Protein AF-A0A3Q3Q314-F1 (afdb_monomer_lite)

InterPro domains:
  IPR001978 Troponin [PF00992] (107-234)
  IPR027707 Troponin T [PTHR11521] (33-285)
  IPR038077 Troponin domain superfamily [G3DSA:1.20.5.350] (196-286)
  IPR038077 Troponin domain superfamily [SSF90250] (202-285)

Structure (mmCIF, N/CA/C/O backbone):
data_AF-A0A3Q3Q314-F1
#
_entry.id   AF-A0A3Q3Q314-F1
#
loop_
_atom_site.group_PDB
_atom_site.id
_atom_site.type_symbol
_atom_site.label_atom_id
_atom_site.label_alt_id
_atom_site.label_comp_id
_atom_site.label_asym_id
_atom_site.label_entity_id
_atom_site.label_seq_id
_atom_site.pdbx_PDB_ins_code
_atom_site.Cartn_x
_atom_site.Cartn_y
_atom_site.Cartn_z
_atom_site.occupancy
_atom_site.B_iso_or_equiv
_atom_site.auth_seq_id
_atom_site.auth_comp_id
_atom_site.auth_asym_id
_atom_site.auth_atom_id
_atom_site.pdbx_PDB_model_num
ATOM 1 N N . MET A 1 1 ? 31.645 -52.558 25.369 1.00 41.53 1 MET A N 1
ATOM 2 C CA . MET A 1 1 ? 32.745 -53.255 24.674 1.00 41.53 1 MET A CA 1
ATOM 3 C C . MET A 1 1 ? 32.663 -52.903 23.208 1.00 41.53 1 MET A C 1
ATOM 5 O O . MET A 1 1 ? 31.684 -53.223 22.550 1.00 41.53 1 MET A O 1
ATOM 9 N N . SER A 1 2 ? 33.656 -52.144 22.774 1.00 40.44 2 SER A N 1
ATOM 10 C CA . SER A 1 2 ? 33.944 -51.741 21.406 1.00 40.44 2 SER A CA 1
ATOM 11 C C . SER A 1 2 ? 34.112 -52.950 20.491 1.00 40.44 2 SER A C 1
ATOM 13 O O . SER A 1 2 ? 34.782 -53.883 20.914 1.00 40.44 2 SER A O 1
ATOM 15 N N . VAL A 1 3 ? 33.655 -52.870 19.238 1.00 42.16 3 VAL A N 1
ATOM 16 C CA . VAL A 1 3 ? 34.496 -53.212 18.077 1.00 42.16 3 VAL A CA 1
ATOM 17 C C . VAL A 1 3 ? 34.113 -52.301 16.907 1.00 42.16 3 VAL A C 1
ATOM 19 O O . VAL A 1 3 ? 33.006 -52.339 16.382 1.00 42.16 3 VAL A O 1
ATOM 22 N N . VAL A 1 4 ? 35.074 -51.458 16.553 1.00 43.38 4 VAL A N 1
ATOM 23 C CA . VAL A 1 4 ? 35.200 -50.652 15.335 1.00 43.38 4 VAL A CA 1
ATOM 24 C C . VAL A 1 4 ? 35.826 -51.534 14.251 1.00 43.38 4 VAL A C 1
ATOM 26 O O . VAL A 1 4 ? 36.694 -52.315 14.612 1.00 43.38 4 VAL A O 1
ATOM 29 N N . PHE A 1 5 ? 35.461 -51.384 12.970 1.00 34.88 5 PHE A N 1
ATOM 30 C CA . PHE A 1 5 ? 36.348 -51.503 11.782 1.00 34.88 5 PHE A CA 1
ATOM 31 C C . PHE A 1 5 ? 35.500 -51.203 10.521 1.00 34.88 5 PHE A C 1
ATOM 33 O O . PHE A 1 5 ? 34.601 -51.965 10.191 1.00 34.88 5 PHE A O 1
ATOM 40 N N . ILE A 1 6 ? 35.516 -49.995 9.941 1.00 43.25 6 ILE A N 1
ATOM 41 C CA . ILE A 1 6 ? 36.506 -49.425 8.997 1.00 43.25 6 ILE A CA 1
ATOM 42 C C . ILE A 1 6 ? 36.725 -50.328 7.766 1.00 43.25 6 ILE A C 1
ATOM 44 O O . ILE A 1 6 ? 37.347 -51.379 7.892 1.00 43.25 6 ILE A O 1
ATOM 48 N N . ASN A 1 7 ? 36.279 -49.883 6.578 1.00 37.19 7 ASN A N 1
ATOM 49 C CA . ASN A 1 7 ? 37.130 -49.583 5.403 1.00 37.19 7 ASN A CA 1
ATOM 50 C C . ASN A 1 7 ? 36.316 -49.392 4.101 1.00 37.19 7 ASN A C 1
ATOM 52 O O . ASN A 1 7 ? 35.939 -50.358 3.454 1.00 37.19 7 ASN A O 1
ATOM 56 N N . GLY A 1 8 ? 36.105 -48.125 3.725 1.00 38.44 8 GLY A N 1
ATOM 57 C CA . GLY A 1 8 ? 36.716 -47.486 2.543 1.00 38.44 8 GLY A CA 1
ATOM 58 C C . GLY A 1 8 ? 36.318 -47.906 1.104 1.00 38.44 8 GLY A C 1
ATOM 59 O O . GLY A 1 8 ? 36.157 -49.087 0.825 1.00 38.44 8 GLY A O 1
ATOM 60 N N . PRO A 1 9 ? 36.233 -46.953 0.142 1.00 50.50 9 PRO A N 1
ATOM 61 C CA . PRO A 1 9 ? 35.521 -47.118 -1.132 1.00 50.50 9 PRO A CA 1
ATOM 62 C C . PRO A 1 9 ? 36.437 -47.346 -2.354 1.00 50.50 9 PRO A C 1
ATOM 64 O O . PRO A 1 9 ? 37.529 -46.777 -2.450 1.00 50.50 9 PRO A O 1
ATOM 67 N N . LEU A 1 10 ? 35.960 -48.097 -3.358 1.00 36.50 10 LEU A N 1
ATOM 68 C CA . LEU A 1 10 ? 36.626 -48.235 -4.663 1.00 36.50 10 LEU A CA 1
ATOM 69 C C . LEU A 1 10 ? 36.002 -47.344 -5.753 1.00 36.50 10 LEU A C 1
ATOM 71 O O . LEU A 1 10 ? 34.998 -47.660 -6.374 1.00 36.50 10 LEU A O 1
ATOM 75 N N . ARG A 1 11 ? 36.674 -46.209 -5.949 1.00 37.47 11 ARG A N 1
ATOM 76 C CA . ARG A 1 11 ? 37.241 -45.669 -7.200 1.00 37.47 11 ARG A CA 1
ATOM 77 C C . ARG A 1 11 ? 36.513 -45.835 -8.562 1.00 37.47 11 ARG A C 1
ATOM 79 O O . ARG A 1 11 ? 36.539 -46.894 -9.166 1.00 37.47 11 ARG A O 1
ATOM 86 N N . HIS A 1 12 ? 36.230 -44.647 -9.117 1.00 34.91 12 HIS A N 1
ATOM 87 C CA . HIS A 1 12 ? 36.673 -44.092 -10.419 1.00 34.91 12 HIS A CA 1
ATOM 88 C C . HIS A 1 12 ? 35.825 -44.289 -11.699 1.00 34.91 12 HIS A C 1
ATOM 90 O O . HIS A 1 12 ? 35.528 -45.389 -12.143 1.00 34.91 12 HIS A O 1
ATOM 96 N N . ALA A 1 13 ? 35.539 -43.126 -12.307 1.00 40.34 13 ALA A N 1
ATOM 97 C CA . ALA A 1 13 ? 34.951 -42.846 -13.623 1.00 40.34 13 ALA A CA 1
ATOM 98 C C . ALA A 1 13 ? 35.877 -43.256 -14.804 1.00 40.34 13 ALA A C 1
ATOM 100 O O . ALA A 1 13 ? 37.040 -43.577 -14.544 1.00 40.34 13 ALA A O 1
ATOM 101 N N . PRO A 1 14 ? 35.439 -43.212 -16.092 1.00 44.16 14 PRO A N 1
ATOM 102 C CA . PRO A 1 14 ? 35.317 -41.941 -16.837 1.00 44.16 14 PRO A CA 1
ATOM 103 C C . PRO A 1 14 ? 34.192 -41.853 -17.907 1.00 44.16 14 PRO A C 1
ATOM 105 O O . PRO A 1 14 ? 33.679 -42.840 -18.419 1.00 44.16 14 PRO A O 1
ATOM 108 N N . SER A 1 15 ? 33.870 -40.610 -18.284 1.00 40.31 15 SER A N 1
ATOM 109 C CA . SER A 1 15 ? 33.035 -40.173 -19.426 1.00 40.31 15 SER A CA 1
ATOM 110 C C . SER A 1 15 ? 33.545 -40.628 -20.811 1.00 40.31 15 SER A C 1
ATOM 112 O O . SER A 1 15 ? 34.750 -40.844 -20.947 1.00 40.31 15 SER A O 1
ATOM 114 N N . PRO A 1 16 ? 32.715 -40.586 -21.880 1.00 46.75 16 PRO A N 1
ATOM 115 C CA . PRO A 1 16 ? 32.792 -39.449 -22.828 1.00 46.75 16 PRO A CA 1
ATOM 116 C C . PRO A 1 16 ? 31.417 -39.015 -23.407 1.00 46.75 16 PRO A C 1
ATOM 118 O O . PRO A 1 16 ? 30.565 -39.831 -23.722 1.00 46.75 16 PRO A O 1
ATOM 121 N N . ARG A 1 17 ? 31.099 -37.711 -23.434 1.00 37.53 17 ARG A N 1
ATOM 122 C CA . ARG A 1 17 ? 31.142 -36.807 -24.614 1.00 37.53 17 ARG A CA 1
ATOM 123 C C . ARG A 1 17 ? 30.476 -37.341 -25.908 1.00 37.53 17 ARG A C 1
ATOM 125 O O . ARG A 1 17 ? 31.093 -38.152 -26.581 1.00 37.53 17 ARG A O 1
ATOM 132 N N . ARG A 1 18 ? 29.385 -36.700 -26.370 1.00 37.66 18 ARG A N 1
ATOM 133 C CA . ARG A 1 18 ? 29.296 -35.812 -27.570 1.00 37.66 18 ARG A CA 1
ATOM 134 C C . ARG A 1 18 ? 27.879 -35.770 -28.182 1.00 37.66 18 ARG A C 1
ATOM 136 O O . ARG A 1 18 ? 27.323 -36.800 -28.506 1.00 37.66 18 ARG A O 1
ATOM 143 N N . PHE A 1 19 ? 27.434 -34.530 -28.420 1.00 31.47 19 PHE A N 1
ATOM 144 C CA . PHE A 1 19 ? 26.751 -34.001 -29.615 1.00 31.47 19 PHE A CA 1
ATOM 145 C C . PHE A 1 19 ? 25.469 -34.660 -30.147 1.00 31.47 19 PHE A C 1
ATOM 147 O O . PHE A 1 19 ? 25.484 -35.792 -30.603 1.00 31.47 19 PHE A O 1
ATOM 154 N N . GLY A 1 20 ? 24.477 -33.795 -30.393 1.00 31.39 20 GLY A N 1
ATOM 155 C CA . GLY A 1 20 ? 23.962 -33.666 -31.758 1.00 31.39 20 GLY A CA 1
ATOM 156 C C . GLY A 1 20 ? 22.455 -33.814 -31.931 1.00 31.39 20 GLY A C 1
ATOM 157 O O . GLY A 1 20 ? 21.955 -34.919 -32.012 1.00 31.39 20 GLY A O 1
ATOM 158 N N . ALA A 1 21 ? 21.806 -32.659 -32.087 1.00 36.66 21 ALA A N 1
ATOM 159 C CA . ALA A 1 21 ? 20.867 -32.319 -33.158 1.00 36.66 21 ALA A CA 1
ATOM 160 C C . ALA A 1 21 ? 19.610 -33.173 -33.454 1.00 36.66 21 ALA A C 1
ATOM 162 O O . ALA A 1 21 ? 19.672 -34.349 -33.774 1.00 36.66 21 ALA A O 1
ATOM 163 N N . CYS A 1 22 ? 18.529 -32.400 -33.618 1.00 28.97 22 CYS A N 1
ATOM 164 C CA . CYS A 1 22 ? 17.438 -32.545 -34.588 1.00 28.97 22 CYS A CA 1
ATOM 165 C C . CYS A 1 22 ? 16.378 -33.640 -34.390 1.00 28.97 22 CYS A C 1
ATOM 167 O O . CYS A 1 22 ? 16.656 -34.825 -34.451 1.00 28.97 22 CYS A O 1
ATOM 169 N N . CYS A 1 23 ? 15.138 -33.137 -34.291 1.00 32.38 23 CYS A N 1
ATOM 170 C CA . CYS A 1 23 ? 13.948 -33.494 -35.073 1.00 32.38 23 CYS A CA 1
ATOM 171 C C . CYS A 1 23 ? 13.660 -34.973 -35.349 1.00 32.38 23 CYS A C 1
ATOM 173 O O . CYS A 1 23 ? 14.464 -35.632 -35.989 1.00 32.38 23 CYS A O 1
ATOM 175 N N . VAL A 1 24 ? 12.420 -35.402 -35.082 1.00 37.41 24 VAL A N 1
ATOM 176 C CA . VAL A 1 24 ? 11.513 -36.047 -36.063 1.00 37.41 24 VAL A CA 1
ATOM 177 C C . VAL A 1 24 ? 10.105 -36.194 -35.434 1.00 37.41 24 VAL A C 1
ATOM 179 O O . VAL A 1 24 ? 9.987 -36.108 -34.211 1.00 37.41 24 VAL A O 1
ATOM 182 N N . PRO A 1 25 ? 9.034 -36.269 -36.253 1.00 44.75 25 PRO A N 1
ATOM 183 C CA . PRO A 1 25 ? 7.696 -35.775 -35.946 1.00 44.75 25 PRO A CA 1
ATOM 184 C C . PRO A 1 25 ? 6.669 -36.858 -35.569 1.00 44.75 25 PRO A C 1
ATOM 186 O O . PRO A 1 25 ? 6.927 -38.055 -35.602 1.00 44.75 25 PRO A O 1
ATOM 189 N N . VAL A 1 26 ? 5.486 -36.341 -35.232 1.00 40.19 26 VAL A N 1
ATOM 190 C CA . VAL A 1 26 ? 4.191 -36.959 -34.907 1.00 40.19 26 VAL A CA 1
ATOM 191 C C . VAL A 1 26 ? 3.670 -37.940 -35.970 1.00 40.19 26 VAL A C 1
ATOM 193 O O . VAL A 1 26 ? 3.648 -37.577 -37.144 1.00 40.19 26 VAL A O 1
ATOM 196 N N . ALA A 1 27 ? 3.125 -39.092 -35.539 1.00 36.81 27 ALA A N 1
ATOM 197 C CA . ALA A 1 27 ? 1.956 -39.756 -36.147 1.00 36.81 27 ALA A CA 1
ATOM 198 C C . ALA A 1 27 ? 1.356 -40.877 -35.254 1.00 36.81 27 ALA A C 1
ATOM 200 O O . ALA A 1 27 ? 2.068 -41.813 -34.909 1.00 36.81 27 ALA A O 1
ATOM 201 N N . GLN A 1 28 ? 0.043 -40.745 -34.985 1.00 33.50 28 GLN A N 1
ATOM 202 C CA . GLN A 1 28 ? -1.034 -41.771 -34.909 1.00 33.50 28 GLN A CA 1
ATOM 203 C C . GLN A 1 28 ? -0.982 -42.831 -33.784 1.00 33.50 28 GLN A C 1
ATOM 205 O O . GLN A 1 28 ? -0.055 -43.622 -33.697 1.00 33.50 28 GLN A O 1
ATOM 210 N N . GLU A 1 29 ? -1.853 -42.708 -32.771 1.00 35.53 29 GLU A N 1
ATOM 211 C CA . GLU A 1 29 ? -3.211 -43.306 -32.628 1.00 35.53 29 GLU A CA 1
ATOM 212 C C . GLU A 1 29 ? -3.179 -44.796 -32.233 1.00 35.53 29 GLU A C 1
ATOM 214 O O . GLU A 1 29 ? -2.783 -45.627 -33.037 1.00 35.53 29 GLU A O 1
ATOM 219 N N . GLU A 1 30 ? -3.593 -45.123 -30.995 1.00 31.58 30 GLU A N 1
ATOM 220 C CA . GLU A 1 30 ? -4.759 -45.984 -30.674 1.00 31.58 30 GLU A CA 1
ATOM 221 C C . GLU A 1 30 ? -4.718 -46.560 -29.223 1.00 31.58 30 GLU A C 1
ATOM 223 O O . GLU A 1 30 ? -3.732 -47.140 -28.786 1.00 31.58 30 GLU A O 1
ATOM 228 N N . LEU A 1 31 ? -5.834 -46.329 -28.512 1.00 29.42 31 LEU A N 1
ATOM 229 C 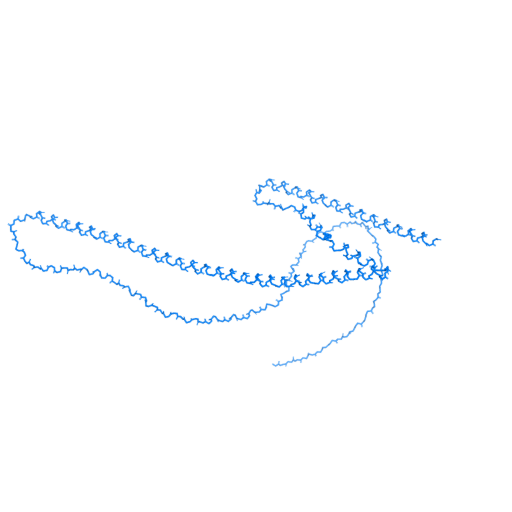CA . LEU A 1 31 ? -6.475 -46.965 -27.337 1.00 29.42 31 LEU A CA 1
ATOM 230 C C . LEU A 1 31 ? -5.734 -47.450 -26.048 1.00 29.42 31 LEU A C 1
ATOM 232 O O . LEU A 1 31 ? -5.052 -48.464 -26.031 1.00 29.42 31 LEU A O 1
ATOM 236 N N . VAL A 1 32 ? -6.154 -46.814 -24.931 1.00 29.38 32 VAL A N 1
ATOM 237 C CA . VAL A 1 32 ? -6.849 -47.382 -23.732 1.00 29.38 32 VAL A CA 1
ATOM 238 C C . VAL A 1 32 ? -6.053 -48.254 -22.739 1.00 29.38 32 VAL A C 1
ATOM 240 O O . VAL A 1 32 ? -5.745 -49.399 -23.019 1.00 29.38 32 VAL A O 1
ATOM 243 N N . GLU A 1 33 ? -5.822 -47.740 -21.519 1.00 31.42 33 GLU A N 1
ATOM 244 C CA . GLU A 1 33 ? -6.518 -48.149 -20.275 1.00 31.42 33 GLU A CA 1
ATOM 245 C C . GLU A 1 33 ? -6.143 -47.243 -19.085 1.00 31.42 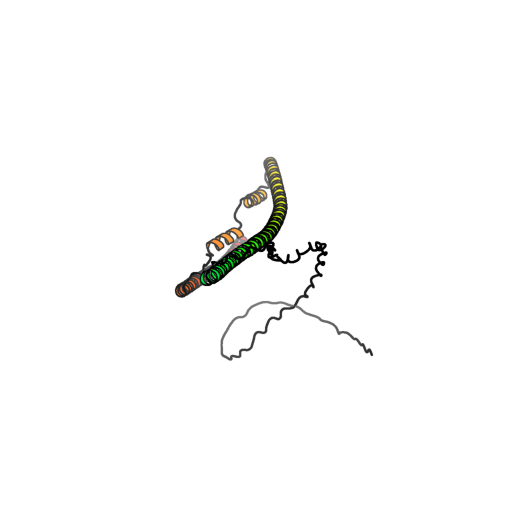33 GLU A C 1
ATOM 247 O O . GLU A 1 33 ? -5.064 -46.660 -19.015 1.00 31.42 33 GLU A O 1
ATOM 252 N N . VAL A 1 34 ? -7.114 -47.077 -18.188 1.00 38.69 34 VAL A N 1
ATOM 253 C CA . VAL A 1 34 ? -7.142 -46.186 -17.023 1.00 38.69 34 VAL A CA 1
ATOM 254 C C . VAL A 1 34 ? -6.609 -46.925 -15.799 1.00 38.69 34 VAL A C 1
ATOM 256 O O . VAL A 1 34 ? -7.189 -47.943 -15.453 1.00 38.69 34 VAL A O 1
ATOM 259 N N . GLU A 1 35 ? -5.648 -46.354 -15.066 1.00 32.44 35 GLU A N 1
ATOM 260 C CA . GLU A 1 35 ? -5.553 -46.530 -13.608 1.00 32.44 35 GLU A CA 1
ATOM 261 C C . GLU A 1 35 ? -5.040 -45.250 -12.928 1.00 32.44 35 GLU A C 1
ATOM 263 O O . GLU A 1 35 ? -4.076 -44.612 -13.348 1.00 32.44 35 GLU A O 1
ATOM 268 N N . VAL A 1 36 ? -5.756 -44.872 -11.871 1.00 35.22 36 VAL A N 1
ATOM 269 C CA . VAL A 1 36 ? -5.567 -43.699 -11.017 1.00 35.22 36 VAL A CA 1
ATOM 270 C C . VAL A 1 36 ? -4.856 -44.148 -9.743 1.00 35.22 36 VAL A C 1
ATOM 272 O O . VAL A 1 36 ? -5.388 -45.008 -9.046 1.00 35.22 36 VAL A O 1
ATOM 275 N N . ALA A 1 37 ? -3.715 -43.542 -9.391 1.00 29.86 37 ALA A N 1
ATOM 276 C CA . ALA A 1 37 ? -3.157 -43.543 -8.028 1.00 29.86 37 ALA A CA 1
ATOM 277 C C . ALA A 1 37 ? -2.043 -42.466 -7.891 1.00 29.86 37 ALA A C 1
ATOM 279 O O . ALA A 1 37 ? -1.541 -41.989 -8.905 1.00 29.86 37 ALA A O 1
ATOM 280 N N . PRO A 1 38 ? -1.656 -42.031 -6.676 1.00 30.66 38 PRO A N 1
ATOM 281 C CA . PRO A 1 38 ? -1.809 -40.654 -6.208 1.00 30.66 38 PRO A CA 1
ATOM 282 C C . PRO A 1 38 ? -0.499 -39.842 -6.186 1.00 30.66 38 PRO A C 1
ATOM 284 O O . PRO A 1 38 ? 0.568 -40.369 -5.864 1.00 30.66 38 PRO A O 1
ATOM 287 N N . GLU A 1 39 ? -0.592 -38.533 -6.448 1.00 32.12 39 GLU A N 1
ATOM 288 C CA . GLU A 1 39 ? 0.491 -37.581 -6.171 1.00 32.12 39 GLU A CA 1
ATOM 289 C C . GLU A 1 39 ? 0.746 -37.502 -4.661 1.00 32.12 39 GLU A C 1
ATOM 291 O O . GLU A 1 39 ? -0.134 -37.173 -3.865 1.00 32.12 39 GLU A O 1
ATOM 296 N N . LYS A 1 40 ? 1.976 -37.850 -4.279 1.00 33.00 40 LYS A N 1
ATOM 297 C CA . LYS A 1 40 ? 2.494 -37.759 -2.920 1.00 33.00 40 LYS A CA 1
ATOM 298 C C . LYS A 1 40 ? 2.905 -36.325 -2.604 1.00 33.00 40 LYS A C 1
ATOM 300 O O . LYS A 1 40 ? 3.730 -35.736 -3.294 1.00 33.00 40 LYS A O 1
ATOM 305 N N . GLU A 1 41 ? 2.324 -35.852 -1.512 1.00 30.78 41 GLU A N 1
ATOM 306 C CA . GLU A 1 41 ? 2.790 -34.854 -0.553 1.00 30.78 41 GLU A CA 1
ATOM 307 C C . GLU A 1 41 ? 4.270 -34.454 -0.701 1.00 30.78 41 GLU A C 1
ATOM 309 O O . GLU A 1 41 ? 5.189 -35.240 -0.459 1.00 30.78 41 GLU A O 1
ATOM 314 N N . ALA A 1 42 ? 4.489 -33.185 -1.048 1.00 33.75 42 ALA A N 1
ATOM 315 C CA . ALA A 1 42 ? 5.774 -32.524 -0.899 1.00 33.75 42 ALA A CA 1
ATOM 316 C C . ALA A 1 42 ? 6.067 -32.346 0.599 1.00 33.75 42 ALA A C 1
ATOM 318 O O . ALA A 1 42 ? 5.455 -31.521 1.277 1.00 33.75 42 ALA A O 1
ATOM 319 N N . GLN A 1 43 ? 6.994 -33.154 1.111 1.00 32.12 43 GLN A N 1
ATOM 320 C CA . GLN A 1 43 ? 7.564 -32.996 2.441 1.00 32.12 43 GLN A CA 1
ATOM 321 C C . GLN A 1 43 ? 8.424 -31.731 2.468 1.00 32.12 43 GLN A C 1
ATOM 323 O O . GLN A 1 43 ? 9.388 -31.588 1.719 1.00 32.12 43 GLN A O 1
ATOM 328 N N . VAL A 1 44 ? 8.010 -30.815 3.337 1.00 34.06 44 VAL A N 1
ATOM 329 C CA . VAL A 1 44 ? 8.731 -29.622 3.768 1.00 34.06 44 VAL A CA 1
ATOM 330 C C . VAL A 1 44 ? 10.014 -30.072 4.469 1.00 34.06 44 VAL A C 1
ATOM 332 O O . VAL A 1 44 ? 9.961 -30.748 5.495 1.00 34.06 44 VAL A O 1
ATOM 335 N N . GLU A 1 45 ? 11.164 -29.727 3.896 1.00 35.12 45 GLU A N 1
ATOM 336 C CA . GLU A 1 45 ? 12.467 -29.882 4.539 1.00 35.12 45 GLU A CA 1
ATOM 337 C C . GLU A 1 45 ? 12.563 -28.823 5.650 1.00 35.12 45 GLU A C 1
ATOM 339 O O . GLU A 1 45 ? 12.558 -27.621 5.389 1.00 35.12 45 GLU A O 1
ATOM 344 N N . ALA A 1 46 ? 12.530 -29.286 6.900 1.00 40.31 46 ALA A N 1
ATOM 345 C CA . ALA A 1 46 ? 12.628 -28.462 8.094 1.00 40.31 46 ALA A CA 1
ATOM 346 C C . ALA A 1 46 ? 14.061 -27.929 8.250 1.00 40.31 46 ALA A C 1
ATOM 348 O O . ALA A 1 46 ? 14.984 -28.682 8.563 1.00 40.31 46 ALA A O 1
ATOM 349 N N . GLU A 1 47 ? 14.240 -26.624 8.040 1.00 40.41 47 GLU A N 1
ATOM 350 C CA . GLU A 1 47 ? 15.396 -25.882 8.546 1.00 40.41 47 GLU A CA 1
ATOM 351 C C . GLU A 1 47 ? 15.329 -25.788 10.085 1.00 40.41 47 GLU A C 1
ATOM 353 O O . GLU A 1 47 ? 14.234 -25.730 10.651 1.00 40.41 47 GLU A O 1
ATOM 358 N N . PRO A 1 48 ? 16.479 -25.796 10.783 1.00 40.38 48 PRO A N 1
ATOM 359 C CA . PRO A 1 48 ? 16.529 -25.835 12.241 1.00 40.38 48 PRO A CA 1
ATOM 360 C C . PRO A 1 48 ? 15.954 -24.555 12.866 1.00 40.38 48 PRO A C 1
ATOM 362 O O . PRO A 1 48 ? 16.416 -23.451 12.572 1.00 40.38 48 PRO A O 1
ATOM 365 N N . GLU A 1 49 ? 14.973 -24.720 13.761 1.00 36.72 49 GLU A N 1
ATOM 366 C CA . GLU A 1 49 ? 14.493 -23.670 14.662 1.00 36.72 49 GLU A CA 1
ATOM 367 C C . GLU A 1 49 ? 15.668 -23.115 15.476 1.00 36.72 49 GLU A C 1
ATOM 369 O O . GLU A 1 49 ? 16.323 -23.823 16.241 1.00 36.72 49 GLU A O 1
ATOM 374 N N . VAL A 1 50 ? 15.939 -21.826 15.293 1.00 46.25 50 VAL A N 1
ATOM 375 C CA . VAL A 1 50 ? 16.787 -21.051 16.193 1.00 46.25 50 VAL A CA 1
ATOM 376 C C . VAL A 1 50 ? 15.979 -20.830 17.468 1.00 46.25 50 VAL A C 1
ATOM 378 O O . VAL A 1 50 ? 14.976 -20.117 17.444 1.00 46.25 50 VAL A O 1
ATOM 381 N N . GLU A 1 51 ? 16.399 -21.465 18.564 1.00 47.44 51 GLU A N 1
ATOM 382 C CA . GLU A 1 51 ? 15.895 -21.173 19.908 1.00 47.44 51 GLU A CA 1
ATOM 383 C C . GLU A 1 51 ? 15.999 -19.660 20.176 1.00 47.44 51 GLU A C 1
ATOM 385 O O . GLU A 1 51 ? 17.079 -19.084 19.994 1.00 47.44 51 GLU A O 1
ATOM 390 N N . PRO A 1 52 ? 14.918 -18.983 20.600 1.00 43.41 52 PRO A N 1
ATOM 391 C CA . PRO A 1 52 ? 15.036 -17.622 21.090 1.00 43.41 52 PRO A CA 1
ATOM 392 C C . PRO A 1 52 ? 15.823 -17.637 22.405 1.00 43.41 52 PRO A C 1
ATOM 394 O O . PRO A 1 52 ? 15.466 -18.345 23.347 1.00 43.41 52 PRO A O 1
ATOM 397 N N . GLU A 1 53 ? 16.900 -16.849 22.459 1.00 48.47 53 GLU A N 1
ATOM 398 C CA . GLU A 1 53 ? 17.595 -16.524 23.706 1.00 48.47 53 GLU A CA 1
ATOM 399 C C . GLU A 1 53 ? 16.577 -16.078 24.773 1.00 48.47 53 GLU A C 1
ATOM 401 O O . GLU A 1 53 ? 15.630 -15.354 24.446 1.00 48.47 53 GLU A O 1
ATOM 406 N N . PRO A 1 54 ? 16.748 -16.491 26.043 1.00 45.47 54 PRO A N 1
ATOM 407 C CA . PRO A 1 54 ? 15.849 -16.087 27.112 1.00 45.47 54 PRO A CA 1
ATOM 408 C C . PRO A 1 54 ? 15.878 -14.564 27.255 1.00 45.47 54 PRO A C 1
ATOM 410 O O . PRO A 1 54 ? 16.939 -13.964 27.442 1.00 45.47 54 PRO A O 1
ATOM 413 N N . GLU A 1 55 ? 14.700 -13.945 27.160 1.00 42.94 55 GLU A N 1
ATOM 414 C CA . GLU A 1 55 ? 14.510 -12.536 27.495 1.00 42.94 55 GLU A CA 1
ATOM 415 C C . GLU A 1 55 ? 15.099 -12.263 28.891 1.00 42.94 55 GLU A C 1
ATOM 417 O O . GLU A 1 55 ? 14.895 -13.070 29.806 1.00 42.94 55 GLU A O 1
ATOM 422 N N . PRO A 1 56 ? 15.839 -11.155 29.088 1.00 44.69 56 PRO A N 1
ATOM 423 C CA . PRO A 1 56 ? 16.313 -10.791 30.413 1.00 44.69 56 PRO A CA 1
ATOM 424 C C . PRO A 1 56 ? 15.106 -10.608 31.333 1.00 44.69 56 PRO A C 1
ATOM 426 O O . PRO A 1 56 ? 14.173 -9.870 31.004 1.00 44.69 56 PRO A O 1
ATOM 429 N N . GLU A 1 57 ? 15.135 -11.306 32.471 1.00 48.22 57 GLU A N 1
ATOM 430 C CA . GLU A 1 57 ? 14.151 -11.157 33.538 1.00 48.22 57 GLU A CA 1
ATOM 431 C C . GLU A 1 57 ? 13.912 -9.664 33.808 1.00 48.22 57 GLU A C 1
ATOM 433 O O . GLU A 1 57 ? 14.882 -8.904 33.918 1.00 48.22 57 GLU A O 1
ATOM 438 N N . PRO A 1 58 ? 12.650 -9.210 33.917 1.00 43.44 58 PRO A N 1
ATOM 439 C CA . PRO A 1 58 ? 12.391 -7.857 34.366 1.00 43.44 58 PRO A CA 1
ATOM 440 C C . PRO A 1 58 ? 13.005 -7.704 35.759 1.00 43.44 58 PRO A C 1
ATOM 442 O O . PRO A 1 58 ? 12.607 -8.400 36.698 1.00 43.44 58 PRO A O 1
ATOM 445 N N . GLU A 1 59 ? 13.989 -6.808 35.884 1.00 42.56 59 GLU A N 1
ATOM 446 C CA . GLU A 1 59 ? 14.452 -6.333 37.182 1.00 42.56 59 GLU A CA 1
ATOM 447 C C . GLU A 1 59 ? 13.212 -5.959 37.994 1.00 42.56 59 GLU A C 1
ATOM 449 O O . GLU A 1 59 ? 12.389 -5.147 37.566 1.00 42.56 59 GLU A O 1
ATOM 454 N N . LYS A 1 60 ? 13.053 -6.620 39.144 1.00 44.44 60 LYS A N 1
ATOM 455 C CA . LYS A 1 60 ? 12.029 -6.289 40.126 1.00 44.44 60 LYS A CA 1
ATOM 456 C C . LYS A 1 60 ? 12.231 -4.831 40.521 1.00 44.44 60 LYS A C 1
ATOM 458 O O . LYS A 1 60 ? 13.106 -4.522 41.328 1.00 44.44 60 LYS A O 1
ATOM 463 N N . GLU A 1 61 ? 11.423 -3.943 39.948 1.00 40.16 61 GLU A N 1
ATOM 464 C CA . GLU A 1 61 ? 11.158 -2.648 40.559 1.00 40.16 61 GLU A CA 1
ATOM 465 C C . GLU A 1 61 ? 10.735 -2.914 42.013 1.00 40.16 61 GLU A C 1
ATOM 467 O O . GLU A 1 61 ? 9.983 -3.866 42.259 1.00 40.16 61 GLU A O 1
ATOM 472 N N . PRO A 1 62 ? 11.257 -2.151 42.989 1.00 40.75 62 PRO A N 1
ATOM 473 C CA . PRO A 1 62 ? 10.904 -2.352 44.384 1.00 40.75 62 PRO A CA 1
ATOM 474 C C . PRO A 1 62 ? 9.386 -2.253 44.517 1.00 40.75 62 PRO A C 1
ATOM 476 O O . PRO A 1 62 ? 8.785 -1.269 44.081 1.00 40.75 62 PRO A O 1
ATOM 479 N N . GLU A 1 63 ? 8.777 -3.297 45.087 1.00 42.31 63 GLU A N 1
ATOM 480 C CA . GLU A 1 63 ? 7.385 -3.255 45.520 1.00 42.31 63 GLU A CA 1
ATOM 481 C C . GLU A 1 63 ? 7.184 -1.952 46.305 1.00 42.31 63 GLU A C 1
ATOM 483 O O . GLU A 1 63 ? 7.950 -1.695 47.242 1.00 42.31 63 GLU A O 1
ATOM 488 N N . PRO A 1 64 ? 6.216 -1.092 45.938 1.00 44.62 64 PRO A N 1
ATOM 489 C CA . PRO A 1 64 ? 5.805 -0.052 46.860 1.00 44.62 64 PRO A CA 1
ATOM 490 C C . PRO A 1 64 ? 5.336 -0.764 48.129 1.00 44.62 64 PRO A C 1
ATOM 492 O O . PRO A 1 64 ? 4.509 -1.677 48.049 1.00 44.62 64 PRO A O 1
ATOM 495 N N . GLU A 1 65 ? 5.912 -0.384 49.273 1.00 44.62 65 GLU A N 1
ATOM 496 C CA . GLU A 1 65 ? 5.429 -0.815 50.583 1.00 44.62 65 GLU A CA 1
ATOM 497 C C . GLU A 1 65 ? 3.897 -0.725 50.593 1.00 44.62 65 GLU A C 1
ATOM 499 O O . GLU A 1 65 ? 3.352 0.266 50.090 1.00 44.62 65 GLU A O 1
ATOM 504 N N . PRO A 1 66 ? 3.187 -1.745 51.106 1.00 40.53 66 PRO A N 1
ATOM 505 C CA . PRO A 1 66 ? 1.745 -1.665 51.216 1.00 40.53 66 PRO A CA 1
ATOM 506 C C . PRO A 1 66 ? 1.415 -0.460 52.097 1.00 40.53 66 PRO A C 1
ATOM 508 O O . PRO A 1 66 ? 1.692 -0.463 53.298 1.00 40.53 66 PRO A O 1
ATOM 511 N N . GLU A 1 67 ? 0.837 0.583 51.495 1.00 46.56 67 GLU A N 1
ATOM 512 C CA . GLU A 1 67 ? 0.061 1.549 52.262 1.00 46.56 67 GLU A CA 1
ATOM 513 C C . GLU A 1 67 ? -0.960 0.736 53.067 1.00 46.56 67 GLU A C 1
ATOM 515 O O . GLU A 1 67 ? -1.586 -0.169 52.501 1.00 46.56 67 GLU A O 1
ATOM 520 N N . PRO A 1 68 ? -1.078 0.980 54.383 1.00 42.44 68 PRO A N 1
ATOM 521 C CA . PRO A 1 68 ? -1.947 0.186 55.230 1.00 42.44 68 PRO A CA 1
ATOM 522 C C . PRO A 1 68 ? -3.360 0.233 54.652 1.00 42.44 68 PRO A C 1
ATOM 524 O O . PRO A 1 68 ? -3.926 1.316 54.486 1.00 42.44 68 PRO A O 1
ATOM 527 N N . GLU A 1 69 ? -3.914 -0.941 54.330 1.00 43.19 69 GLU A N 1
ATOM 528 C CA . GLU A 1 69 ? -5.353 -1.080 54.137 1.00 43.19 69 GLU A CA 1
ATOM 529 C C . GLU A 1 69 ? -6.019 -0.404 55.341 1.00 43.19 69 GLU A C 1
ATOM 531 O O . GLU A 1 69 ? -5.656 -0.726 56.480 1.00 43.19 69 GLU A O 1
ATOM 536 N N . PRO A 1 70 ? -6.939 0.558 55.142 1.00 45.31 70 PRO A N 1
ATOM 537 C CA . PRO A 1 70 ? -7.743 1.012 56.254 1.00 45.31 70 PRO A CA 1
ATOM 538 C C . PRO A 1 70 ? -8.495 -0.220 56.749 1.00 45.31 70 PRO A C 1
ATOM 540 O O . PRO A 1 70 ? -9.317 -0.791 56.025 1.00 45.31 70 PRO A O 1
ATOM 543 N N . GLU A 1 71 ? -8.158 -0.660 57.966 1.00 44.19 71 GLU A N 1
ATOM 544 C CA . GLU A 1 71 ? -8.970 -1.608 58.716 1.00 44.19 71 GLU A CA 1
ATOM 545 C C . GLU A 1 71 ? -10.428 -1.175 58.556 1.00 44.19 71 GLU A C 1
ATOM 547 O O . GLU A 1 71 ? -10.695 0.034 58.580 1.00 44.19 71 GLU A O 1
ATOM 552 N N . PRO A 1 72 ? -11.376 -2.106 58.353 1.00 37.72 72 PRO A N 1
ATOM 553 C CA . PRO A 1 72 ? -12.771 -1.726 58.315 1.00 37.72 72 PRO A CA 1
ATOM 554 C C . PRO A 1 72 ? -13.052 -0.999 59.627 1.00 37.72 72 PRO A C 1
ATOM 556 O O . PRO A 1 72 ? -13.070 -1.627 60.688 1.00 37.72 72 PRO A O 1
ATOM 559 N N . GLU A 1 73 ? -13.233 0.325 59.559 1.00 38.88 73 GLU A N 1
ATOM 560 C CA . GLU A 1 73 ? -13.853 1.074 60.633 1.00 38.88 73 GLU A CA 1
ATOM 561 C C . GLU A 1 73 ? -15.205 0.402 60.792 1.00 38.88 73 GLU A C 1
ATOM 563 O O . GLU A 1 73 ? -16.139 0.583 60.004 1.00 38.88 73 GLU A O 1
ATOM 568 N N . VAL A 1 74 ? -15.268 -0.477 61.790 1.00 33.53 74 VAL A N 1
ATOM 569 C CA . VAL A 1 74 ? -16.506 -0.917 62.381 1.00 33.53 74 VAL A CA 1
ATOM 570 C C . VAL A 1 74 ? -17.143 0.394 62.781 1.00 33.53 74 VAL A C 1
ATOM 572 O O . VAL A 1 74 ? -16.780 0.982 63.800 1.00 33.53 74 VAL A O 1
ATOM 575 N N . VAL A 1 75 ? -18.060 0.877 61.943 1.00 33.25 75 VAL A N 1
ATOM 576 C CA . VAL A 1 75 ? -19.061 1.847 62.340 1.00 33.25 75 VAL A CA 1
ATOM 577 C C . VAL A 1 75 ? -19.849 1.108 63.409 1.00 33.25 75 VAL A C 1
ATOM 579 O O . VAL A 1 75 ? -20.879 0.481 63.163 1.00 33.25 75 VAL A O 1
ATOM 582 N N . GLN A 1 76 ? -19.296 1.112 64.622 1.00 29.88 76 GLN A N 1
ATOM 583 C CA . GLN A 1 76 ? -20.073 1.043 65.824 1.00 29.88 76 GLN A CA 1
ATOM 584 C C . GLN A 1 76 ? -21.007 2.223 65.643 1.00 29.88 76 GLN A C 1
ATOM 586 O O . GLN A 1 76 ? -20.645 3.379 65.863 1.00 29.88 76 GLN A O 1
ATOM 591 N N . HIS A 1 77 ? -22.220 1.923 65.191 1.00 30.72 77 HIS A N 1
ATOM 592 C CA . HIS A 1 77 ? -23.363 2.650 65.676 1.00 30.72 77 HIS A CA 1
ATOM 593 C C . HIS A 1 77 ? -23.264 2.515 67.196 1.00 30.72 77 HIS A C 1
ATOM 595 O O . HIS A 1 77 ? -23.804 1.592 67.804 1.00 30.72 77 HIS A O 1
ATOM 601 N N . VAL A 1 78 ? -22.497 3.421 67.808 1.00 32.06 78 VAL A N 1
ATOM 602 C CA . VAL A 1 78 ? -22.742 3.866 69.157 1.00 32.06 78 VAL A CA 1
ATOM 603 C C . VAL A 1 78 ? -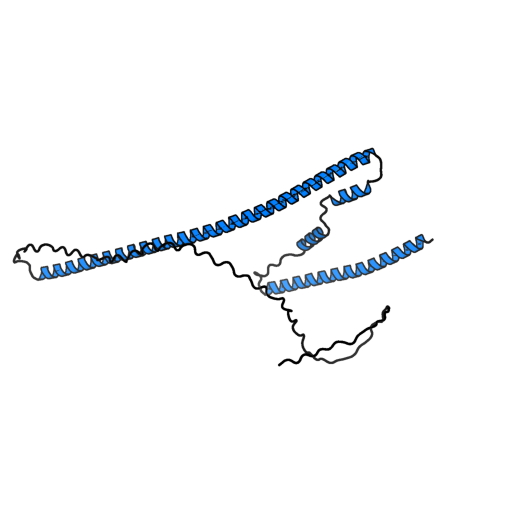24.133 4.445 69.011 1.00 32.06 78 VAL A C 1
ATOM 605 O O . VAL A 1 78 ? -24.339 5.594 68.622 1.00 32.06 78 VAL A O 1
ATOM 608 N N . VAL A 1 79 ? -25.125 3.582 69.219 1.00 32.16 79 VAL A N 1
ATOM 609 C CA . VAL A 1 79 ? -26.344 4.019 69.855 1.00 32.16 79 VAL A CA 1
ATOM 610 C C . VAL A 1 79 ? -25.793 4.717 71.084 1.00 32.16 79 VAL A C 1
ATOM 612 O O . VAL A 1 79 ? -25.319 4.068 72.013 1.00 32.16 79 VAL A O 1
ATOM 615 N N . HIS A 1 80 ? -25.705 6.045 71.023 1.00 31.55 80 HIS A N 1
ATOM 616 C CA . HIS A 1 80 ? -25.795 6.830 72.227 1.00 31.55 80 HIS A CA 1
ATOM 617 C C . HIS A 1 80 ? -27.124 6.359 72.820 1.00 31.55 80 HIS A C 1
ATOM 619 O O . HIS A 1 80 ? -28.198 6.859 72.487 1.00 31.55 80 HIS A O 1
ATOM 625 N N . GLU A 1 81 ? -27.052 5.325 73.659 1.00 37.59 81 GLU A N 1
ATOM 626 C CA . GLU A 1 81 ? -27.785 5.335 74.898 1.00 37.59 81 GLU A CA 1
ATOM 627 C C . GLU A 1 81 ? -27.375 6.669 75.516 1.00 37.59 81 GLU A C 1
ATOM 629 O O . GLU A 1 81 ? -26.402 6.788 76.256 1.00 37.59 81 GLU A O 1
ATOM 634 N N . GLU A 1 82 ? -28.104 7.727 75.148 1.00 37.53 82 GLU A N 1
ATOM 635 C CA . GLU A 1 82 ? -28.501 8.670 76.162 1.00 37.53 82 GLU A CA 1
ATOM 636 C C . GLU A 1 82 ? -29.123 7.785 77.241 1.00 37.53 82 GLU A C 1
ATOM 638 O O . GLU A 1 82 ? -30.315 7.471 77.232 1.00 37.53 82 GLU A O 1
ATOM 643 N N . GLU A 1 83 ? -28.277 7.362 78.179 1.00 40.56 83 GLU A N 1
ATOM 644 C CA . GLU A 1 83 ? -28.610 7.353 79.581 1.00 40.56 83 GLU A CA 1
ATOM 645 C C . GLU A 1 83 ? -29.118 8.765 79.886 1.00 40.56 83 GLU A C 1
ATOM 647 O O . GLU A 1 83 ? -28.453 9.611 80.483 1.00 40.56 83 GLU A O 1
ATOM 652 N N . GLY A 1 84 ? -30.340 9.040 79.427 1.00 34.66 84 GLY A N 1
ATOM 653 C CA . GLY A 1 84 ? -31.229 9.997 80.015 1.00 34.66 84 GLY A CA 1
ATOM 654 C C . GLY A 1 84 ? -31.461 9.460 81.406 1.00 34.66 84 GLY A C 1
ATOM 655 O O . GLY A 1 84 ? -32.401 8.707 81.643 1.00 34.66 84 GLY A O 1
ATOM 656 N N . MET A 1 85 ? -30.512 9.765 82.293 1.00 33.06 85 MET A N 1
ATOM 657 C CA . MET A 1 85 ? -30.766 10.383 83.572 1.00 33.06 85 MET A CA 1
ATOM 658 C C . MET A 1 85 ? -32.236 10.195 83.928 1.00 33.06 85 MET A C 1
ATOM 660 O O . MET A 1 85 ? -33.078 11.029 83.578 1.00 33.06 85 MET A O 1
ATOM 664 N N . TRP A 1 86 ? -32.536 9.048 84.544 1.00 32.94 86 TRP A N 1
ATOM 665 C CA . TRP A 1 86 ? -33.820 8.757 85.165 1.00 32.94 86 TRP A CA 1
ATOM 666 C C . TRP A 1 86 ? -34.011 9.774 86.296 1.00 32.94 86 TRP A C 1
ATOM 668 O O . TRP A 1 86 ? -33.882 9.478 87.480 1.00 32.94 86 TRP A O 1
ATOM 678 N N . HIS A 1 87 ? -34.310 11.019 85.934 1.00 36.03 87 HIS A N 1
ATOM 679 C CA . HIS A 1 87 ? -35.036 11.911 86.803 1.00 36.03 87 HIS A CA 1
ATOM 680 C C . HIS A 1 87 ? -36.394 11.251 86.942 1.00 36.03 87 HIS A C 1
ATOM 682 O O . HIS A 1 87 ? -37.187 11.250 86.002 1.00 36.03 87 HIS A O 1
ATOM 688 N N . GLY A 1 88 ? -36.601 10.608 88.092 1.00 41.38 88 GLY A N 1
ATOM 689 C CA . GLY A 1 88 ? -37.864 10.010 88.479 1.00 41.38 88 GLY A CA 1
ATOM 690 C C . GLY A 1 88 ? -38.975 11.031 88.299 1.00 41.38 88 GLY A C 1
ATOM 691 O O . GLY A 1 88 ? -39.216 11.873 89.164 1.00 41.38 88 GLY A O 1
ATOM 692 N N . GLN A 1 89 ? -39.631 10.981 87.144 1.00 39.16 89 GLN A N 1
ATOM 693 C CA . GLN A 1 89 ? -40.760 11.835 86.872 1.00 39.16 89 GLN A CA 1
ATOM 694 C C . GLN A 1 89 ? -41.966 11.146 87.488 1.00 39.16 89 GLN A C 1
ATOM 696 O O . GLN A 1 89 ? -42.475 10.140 86.998 1.00 39.16 89 GLN A O 1
ATOM 701 N N . SER A 1 90 ? -42.321 11.690 88.650 1.00 44.19 90 SER A N 1
ATOM 702 C CA . SER A 1 90 ? -43.539 11.450 89.405 1.00 44.19 90 SER A CA 1
ATOM 703 C C . SER A 1 90 ? -44.708 11.100 88.485 1.00 44.19 90 SER A C 1
ATOM 705 O O . SER A 1 90 ? -45.085 11.871 87.598 1.00 44.19 90 SER A O 1
ATOM 707 N N . VAL A 1 91 ? -45.265 9.911 88.696 1.00 41.31 91 VAL A N 1
ATOM 708 C CA . VAL A 1 91 ? -46.421 9.406 87.963 1.00 41.31 91 VAL A CA 1
ATOM 709 C C . VAL A 1 91 ? -47.605 10.305 88.312 1.00 41.31 91 VAL A C 1
ATOM 711 O O . VAL A 1 91 ? -48.154 10.216 89.407 1.00 41.31 91 VAL A O 1
ATOM 714 N N . HIS A 1 92 ? -47.993 11.199 87.402 1.00 43.78 92 HIS A N 1
ATOM 715 C CA . HIS A 1 92 ? -49.263 11.910 87.512 1.00 43.78 92 HIS A CA 1
ATOM 716 C C . HIS A 1 92 ? -50.404 10.891 87.317 1.00 43.78 92 HIS A C 1
ATOM 718 O O . HIS A 1 92 ? -50.514 10.296 86.240 1.00 43.78 92 HIS A O 1
ATOM 724 N N . PRO A 1 93 ? -51.262 10.656 88.327 1.00 48.16 93 PRO A N 1
ATOM 725 C CA . PRO A 1 93 ? -52.299 9.636 88.258 1.00 48.16 93 PRO A CA 1
ATOM 726 C C . PRO A 1 93 ? -53.515 10.187 87.503 1.00 48.16 93 PRO A C 1
ATOM 728 O O . PRO A 1 93 ? -54.452 10.692 88.111 1.00 48.16 93 PRO A O 1
ATOM 731 N N . SER A 1 94 ? -53.485 10.143 86.167 1.00 51.31 94 SER A N 1
ATOM 732 C CA . SER A 1 94 ? -54.674 10.414 85.333 1.00 51.31 94 SER A CA 1
ATOM 733 C C . SER A 1 94 ? -54.594 9.902 83.881 1.00 51.31 94 SER A C 1
ATOM 735 O O . SER A 1 94 ? -55.546 10.092 83.123 1.00 51.31 94 SER A O 1
ATOM 737 N N . ALA A 1 95 ? -53.504 9.269 83.437 1.00 55.78 95 ALA A N 1
ATOM 738 C CA . ALA A 1 95 ? -53.421 8.790 82.056 1.00 55.78 95 ALA A CA 1
ATOM 739 C C . ALA A 1 95 ? -54.126 7.430 81.905 1.00 55.78 95 ALA A C 1
ATOM 741 O O . ALA A 1 95 ? -53.702 6.429 82.479 1.00 55.78 95 ALA A O 1
ATOM 742 N N . SER A 1 96 ? -55.220 7.401 81.136 1.00 61.31 96 SER A N 1
ATOM 743 C CA . SER A 1 96 ? -55.941 6.168 80.799 1.00 61.31 96 SER A CA 1
ATOM 744 C C . SER A 1 96 ? -55.028 5.202 80.011 1.00 61.31 96 SER A C 1
ATOM 746 O O . SER A 1 96 ? -54.294 5.664 79.131 1.00 61.31 96 SER A O 1
ATOM 748 N N . PRO A 1 97 ? -55.082 3.875 80.260 1.00 65.50 97 PRO A N 1
ATOM 749 C CA . PRO A 1 97 ? -54.228 2.861 79.617 1.00 65.50 97 PRO A CA 1
ATOM 750 C C . PRO A 1 97 ? -54.216 2.899 78.081 1.00 65.50 97 PRO A C 1
ATOM 752 O O . PRO A 1 97 ? -53.265 2.448 77.446 1.00 65.50 97 PRO A O 1
ATOM 755 N N . VAL A 1 98 ? -55.266 3.465 77.483 1.00 65.69 98 VAL A N 1
ATOM 756 C CA . VAL A 1 98 ? -55.423 3.633 76.035 1.00 65.69 98 VAL A CA 1
ATOM 757 C C . VAL A 1 98 ? -54.383 4.603 75.452 1.00 65.69 98 VAL A C 1
ATOM 759 O O . VAL A 1 98 ? -53.869 4.352 74.366 1.00 65.69 98 VAL A O 1
ATOM 762 N N . TYR A 1 99 ? -54.009 5.661 76.180 1.00 67.12 99 TYR A N 1
ATOM 763 C CA . TYR A 1 99 ? -53.037 6.660 75.709 1.00 67.12 99 TYR A CA 1
ATOM 764 C C . TYR A 1 99 ? -51.595 6.129 75.719 1.00 67.12 99 TYR A C 1
ATOM 766 O O . TYR A 1 99 ? -50.831 6.403 74.800 1.00 67.12 99 TYR A O 1
ATOM 774 N N . LEU A 1 100 ? -51.240 5.297 76.705 1.00 70.00 100 LEU A N 1
ATOM 775 C CA . LEU A 1 100 ? -49.907 4.685 76.806 1.00 70.00 100 LEU A CA 1
ATOM 776 C C . LEU A 1 100 ? -49.625 3.696 75.664 1.00 70.00 100 LEU A C 1
ATOM 778 O O . LEU A 1 100 ? -48.520 3.668 75.126 1.00 70.00 100 LEU A O 1
ATOM 782 N N . LEU A 1 101 ? -50.624 2.905 75.260 1.00 75.31 101 LEU A N 1
ATOM 783 C CA . LEU A 1 101 ? -50.504 2.008 74.104 1.00 75.31 101 LEU A CA 1
ATOM 784 C C . LEU A 1 101 ? -50.351 2.790 72.793 1.00 75.31 101 LEU A C 1
ATOM 786 O O . LEU A 1 101 ? -49.550 2.411 71.938 1.00 75.31 101 LEU A O 1
ATOM 790 N N . GLN A 1 102 ? -51.065 3.909 72.665 1.00 79.69 102 GLN A N 1
ATOM 791 C CA . GLN A 1 102 ? -50.977 4.797 71.508 1.00 79.69 102 GLN A CA 1
ATOM 792 C C . GLN A 1 102 ? -49.582 5.438 71.385 1.00 79.69 102 GLN A C 1
ATOM 794 O O . GLN A 1 102 ? -49.022 5.496 70.288 1.00 79.69 102 GLN A O 1
ATOM 799 N N . ASP A 1 103 ? -48.980 5.835 72.509 1.00 84.69 103 ASP A N 1
ATOM 800 C CA . ASP A 1 103 ? -47.618 6.377 72.555 1.00 84.69 103 ASP A CA 1
ATOM 801 C C . ASP A 1 103 ? -46.548 5.338 72.199 1.00 84.69 103 ASP A C 1
ATOM 803 O O . ASP A 1 103 ? -45.606 5.652 71.468 1.00 84.69 103 ASP A O 1
ATOM 807 N N . ILE A 1 104 ? -46.687 4.089 72.657 1.00 86.06 104 ILE A N 1
ATOM 808 C CA . ILE A 1 104 ? -45.773 2.992 72.287 1.00 86.06 104 ILE A CA 1
ATOM 809 C C . ILE A 1 104 ? -45.831 2.737 70.779 1.00 86.06 104 ILE A C 1
ATOM 811 O O . ILE A 1 104 ? -44.797 2.597 70.123 1.00 86.06 104 ILE A O 1
ATOM 815 N N . GLN A 1 105 ? -47.037 2.717 70.216 1.00 87.25 105 GLN A N 1
ATOM 816 C CA . GLN A 1 105 ? -47.249 2.462 68.797 1.00 87.25 105 GLN A CA 1
ATOM 817 C C . GLN A 1 105 ? -46.681 3.595 67.928 1.00 87.25 105 GLN A C 1
ATOM 819 O O . GLN A 1 105 ? -46.012 3.326 66.930 1.00 87.25 105 GLN A O 1
ATOM 824 N N . LYS A 1 106 ? -46.842 4.853 68.357 1.00 91.06 106 LYS A N 1
ATOM 825 C CA . LYS A 1 106 ? -46.256 6.028 67.697 1.00 91.06 106 LYS A CA 1
ATOM 826 C C . LYS A 1 106 ? -44.727 6.065 67.802 1.00 91.06 106 LYS A C 1
ATOM 828 O O . LYS A 1 1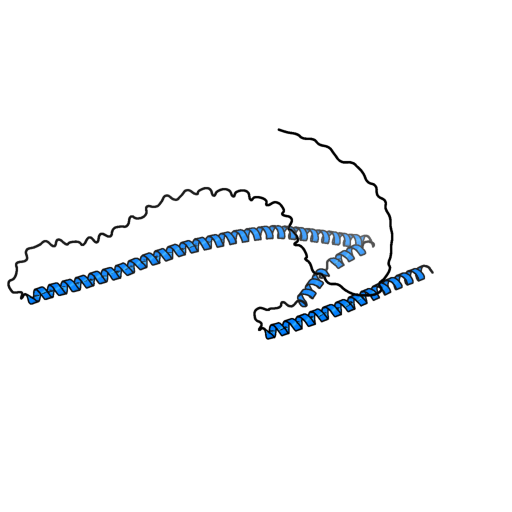06 ? -44.058 6.381 66.822 1.00 91.06 106 LYS A O 1
ATOM 833 N N . LYS A 1 107 ? -44.154 5.704 68.958 1.00 91.94 107 LYS A N 1
ATOM 834 C CA . LYS A 1 107 ? -42.694 5.578 69.133 1.00 91.94 107 LYS A CA 1
ATOM 835 C C . LYS A 1 107 ? -42.107 4.494 68.234 1.00 91.94 107 LYS A C 1
ATOM 837 O O . LYS A 1 107 ? -41.051 4.714 67.651 1.00 91.94 107 LYS A O 1
ATOM 842 N N . ARG A 1 108 ? -42.807 3.367 68.078 1.00 92.38 108 ARG A N 1
ATOM 843 C CA . ARG A 1 108 ? -42.413 2.301 67.150 1.00 92.38 108 ARG A CA 1
ATOM 844 C C . ARG A 1 108 ? -42.405 2.791 65.706 1.00 92.38 108 ARG A C 1
ATOM 846 O O . ARG A 1 108 ? -41.382 2.685 65.052 1.00 92.38 108 ARG A O 1
ATOM 853 N N . GLN A 1 109 ? -43.494 3.415 65.256 1.00 90.94 109 GLN A N 1
ATOM 854 C CA . GLN A 1 109 ? -43.573 3.980 63.905 1.00 90.94 109 GLN A CA 1
ATOM 855 C C . GLN A 1 109 ? -42.480 5.021 63.641 1.00 90.94 109 GLN A C 1
ATOM 857 O O . GLN A 1 109 ? -41.865 5.001 62.584 1.00 90.94 109 GLN A O 1
ATOM 862 N N . ASN A 1 110 ? -42.199 5.905 64.602 1.00 94.00 110 ASN A N 1
ATOM 863 C CA . ASN A 1 110 ? -41.116 6.877 64.459 1.00 94.00 110 ASN A CA 1
ATOM 864 C C . ASN A 1 110 ? -39.737 6.206 64.376 1.00 94.00 110 ASN A C 1
ATOM 866 O O . ASN A 1 110 ? -38.915 6.638 63.576 1.00 94.00 110 ASN A O 1
ATOM 870 N N . LYS A 1 111 ? -39.484 5.157 65.169 1.00 95.44 111 LYS A N 1
ATOM 871 C CA . LYS A 1 111 ? -38.236 4.388 65.098 1.00 95.44 111 LYS A CA 1
ATOM 872 C C . LYS A 1 111 ? -38.085 3.708 63.736 1.00 95.44 111 LYS A C 1
ATOM 874 O O . LYS A 1 111 ? -37.050 3.874 63.104 1.00 95.44 111 LYS A O 1
ATOM 879 N N . ASP A 1 112 ? -39.137 3.043 63.265 1.00 94.75 112 ASP A N 1
ATOM 880 C CA . ASP A 1 112 ? -39.147 2.371 61.964 1.00 94.75 112 ASP A CA 1
ATOM 881 C C . ASP A 1 112 ? -38.903 3.378 60.818 1.00 94.75 112 ASP A C 1
ATOM 883 O O . ASP A 1 112 ? -38.154 3.092 59.889 1.00 94.75 112 ASP A O 1
ATOM 887 N N . LEU A 1 113 ? -39.474 4.588 60.892 1.00 94.88 113 LEU A N 1
ATOM 888 C CA . LEU A 1 113 ? -39.240 5.652 59.904 1.00 94.88 113 LEU A CA 1
ATOM 889 C C . LEU A 1 113 ? -37.798 6.177 59.921 1.00 94.88 113 LEU A C 1
ATOM 891 O O . LEU A 1 113 ? -37.234 6.435 58.860 1.00 94.88 113 LEU A O 1
ATOM 895 N N . VAL A 1 114 ? -37.199 6.328 61.105 1.00 95.00 114 VAL A N 1
ATOM 896 C CA . VAL A 1 114 ? -35.802 6.768 61.246 1.00 95.00 114 VAL A CA 1
ATOM 897 C C . VAL A 1 114 ? -34.833 5.690 60.756 1.00 95.00 114 VAL A C 1
ATOM 899 O O . VAL A 1 114 ? -33.891 6.007 60.035 1.00 95.00 114 VAL A O 1
ATOM 902 N N . GLU A 1 115 ? -35.076 4.422 61.088 1.00 94.75 115 GLU A N 1
ATOM 903 C CA . GLU A 1 115 ? -34.277 3.294 60.593 1.00 94.75 115 GLU A CA 1
ATOM 904 C C . GLU A 1 115 ? -34.382 3.157 59.070 1.00 94.75 115 GLU A C 1
ATOM 906 O O . GLU A 1 115 ? -33.367 2.980 58.398 1.00 94.75 115 GLU A O 1
ATOM 911 N N . LEU A 1 116 ? -35.585 3.312 58.504 1.00 96.19 116 LEU A N 1
ATOM 912 C CA . LEU A 1 116 ? -35.780 3.324 57.053 1.00 96.19 116 LEU A CA 1
ATOM 913 C C . LEU A 1 116 ? -35.014 4.468 56.386 1.00 96.19 116 LEU A C 1
ATOM 915 O O . LEU A 1 116 ? -34.337 4.232 55.389 1.00 96.19 116 LEU A O 1
ATOM 919 N N . GLN A 1 117 ? -35.078 5.683 56.937 1.00 95.25 117 GLN A N 1
ATOM 920 C CA . GLN A 1 117 ? -34.326 6.822 56.410 1.00 95.25 117 GLN A CA 1
ATOM 921 C C . GLN A 1 117 ? -32.812 6.568 56.468 1.00 95.25 117 GLN A C 1
ATOM 923 O O . GLN A 1 117 ? -32.119 6.774 55.476 1.00 95.25 117 GLN A O 1
ATOM 928 N N . SER A 1 118 ? -32.312 6.028 57.583 1.00 96.31 118 SER A N 1
ATOM 929 C CA . SER A 1 118 ? -30.897 5.674 57.740 1.00 96.31 118 SER A CA 1
ATOM 930 C C . SER A 1 118 ? -30.440 4.607 56.738 1.00 96.31 118 SER A C 1
ATOM 932 O O . SER A 1 118 ? -29.370 4.749 56.152 1.00 96.31 118 SER A O 1
ATOM 934 N N . LEU A 1 119 ? -31.251 3.574 56.480 1.00 97.12 119 LEU A N 1
ATOM 935 C CA . LEU A 1 119 ? -30.953 2.545 55.476 1.00 97.12 119 LEU A CA 1
ATOM 936 C C . LEU A 1 119 ? -30.937 3.108 54.051 1.00 97.12 119 LEU A C 1
ATOM 938 O O . LEU A 1 119 ? -30.093 2.714 53.244 1.00 97.12 119 LEU A O 1
ATOM 942 N N . ILE A 1 120 ? -31.859 4.023 53.741 1.00 96.31 120 ILE A N 1
ATOM 943 C CA . ILE A 1 120 ? -31.917 4.705 52.445 1.00 96.31 120 ILE A CA 1
ATOM 944 C C . ILE A 1 120 ? -30.643 5.531 52.235 1.00 96.31 120 ILE A C 1
ATOM 946 O O . ILE A 1 120 ? -29.975 5.369 51.212 1.00 96.31 120 ILE A O 1
ATOM 950 N N . ASP A 1 121 ? -30.269 6.355 53.213 1.00 97.31 121 ASP A N 1
ATOM 951 C CA . ASP A 1 121 ? -29.081 7.209 53.128 1.00 97.31 121 ASP A CA 1
ATOM 952 C C . ASP A 1 121 ? -27.795 6.373 53.071 1.00 97.31 121 ASP A C 1
ATOM 954 O O . ASP A 1 121 ? -26.930 6.621 52.230 1.00 97.31 121 ASP A O 1
ATOM 958 N N . ALA A 1 122 ? -27.702 5.309 53.875 1.00 97.38 122 ALA A N 1
ATOM 959 C CA . ALA A 1 122 ? -26.580 4.375 53.833 1.00 97.38 122 ALA A CA 1
ATOM 960 C C . ALA A 1 122 ? -26.443 3.694 52.462 1.00 97.38 122 ALA A C 1
ATOM 962 O O . ALA A 1 122 ? -25.326 3.551 51.962 1.00 97.38 122 ALA A O 1
ATOM 963 N N . HIS A 1 123 ? -27.552 3.306 51.819 1.00 97.94 123 HIS A N 1
ATOM 964 C CA . HIS A 1 123 ? -27.514 2.723 50.478 1.00 97.94 123 HIS A CA 1
ATOM 965 C C . HIS A 1 123 ? -27.000 3.733 49.441 1.00 97.94 123 HIS A C 1
ATOM 967 O O . HIS A 1 123 ? -26.149 3.376 48.616 1.00 97.94 123 HIS A O 1
ATOM 973 N N . PHE A 1 124 ? -27.500 4.970 49.459 1.00 98.00 124 PHE A N 1
ATOM 974 C CA . PHE A 1 124 ? -27.077 5.993 48.501 1.00 98.00 124 PHE A CA 1
ATOM 975 C C . PHE A 1 124 ? -25.615 6.392 48.692 1.00 98.00 124 PHE A C 1
ATOM 977 O O . PHE A 1 124 ? -24.877 6.438 47.711 1.00 98.00 124 PHE A O 1
ATOM 984 N N . GLU A 1 125 ? -25.174 6.602 49.931 1.00 97.12 125 GLU A N 1
ATOM 985 C CA . GLU A 1 125 ? -23.777 6.927 50.231 1.00 97.12 125 GLU A CA 1
ATOM 986 C C . GLU A 1 125 ? -22.830 5.768 49.899 1.00 97.12 125 GLU A C 1
ATOM 988 O O . GLU A 1 125 ? -21.729 5.995 49.398 1.00 97.12 125 GLU A O 1
ATOM 993 N N . CYS A 1 126 ? -23.253 4.517 50.112 1.00 97.38 126 CYS A N 1
ATOM 994 C CA . CYS A 1 126 ? -22.476 3.351 49.692 1.00 97.38 126 CYS A CA 1
ATOM 995 C C . CYS A 1 126 ? -22.308 3.313 48.165 1.00 97.38 126 CYS A C 1
ATOM 997 O O . CYS A 1 126 ? -21.183 3.296 47.669 1.00 97.38 126 CYS A O 1
ATOM 999 N N . ARG A 1 127 ? -23.411 3.412 47.407 1.00 97.50 127 ARG A N 1
ATOM 1000 C CA . ARG A 1 127 ? -23.355 3.435 45.936 1.00 97.50 127 ARG A CA 1
ATOM 1001 C C . ARG A 1 127 ? -22.535 4.593 45.395 1.00 97.50 127 ARG A C 1
ATOM 1003 O O . ARG A 1 127 ? -21.810 4.417 44.425 1.00 97.50 127 ARG A O 1
ATOM 1010 N N . LYS A 1 128 ? -22.676 5.775 45.988 1.00 97.81 128 LYS A N 1
ATOM 1011 C CA . LYS A 1 128 ? -21.957 6.967 45.550 1.00 97.81 128 LYS A CA 1
ATOM 1012 C C . LYS A 1 128 ? -20.449 6.791 45.718 1.00 97.81 128 LYS A C 1
ATOM 1014 O O . LYS A 1 128 ? -19.715 7.071 44.776 1.00 97.81 128 LYS A O 1
ATOM 1019 N N . ARG A 1 129 ? -19.999 6.260 46.861 1.00 97.56 129 ARG A N 1
ATOM 1020 C CA . ARG A 1 129 ? -18.581 5.929 47.080 1.00 97.56 129 ARG A CA 1
ATOM 1021 C C . ARG A 1 129 ? -18.077 4.890 46.079 1.00 9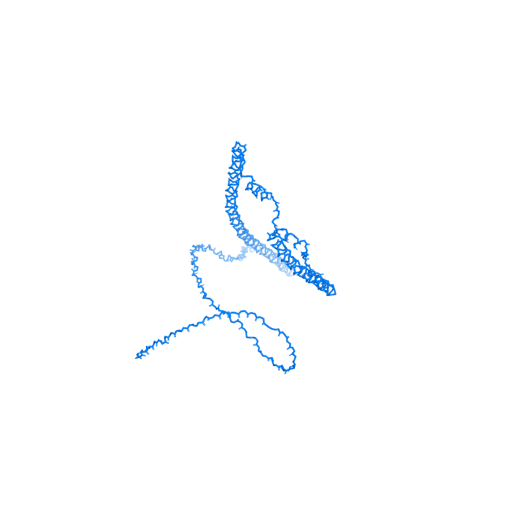7.56 129 ARG A C 1
ATOM 1023 O O . ARG A 1 129 ? -17.065 5.126 45.430 1.00 97.56 129 ARG A O 1
ATOM 1030 N N . GLU A 1 130 ? -18.818 3.802 45.876 1.00 96.88 130 GLU A N 1
ATOM 1031 C CA . GLU A 1 130 ? -18.459 2.774 44.887 1.00 96.88 130 GLU A CA 1
ATOM 1032 C C . GLU A 1 130 ? -18.386 3.335 43.453 1.00 96.88 130 GLU A C 1
ATOM 1034 O O . GLU A 1 130 ? -17.490 2.990 42.680 1.00 96.88 130 GLU A O 1
ATOM 1039 N N . GLU A 1 131 ? -19.315 4.216 43.072 1.00 96.94 131 GLU A N 1
ATOM 1040 C CA . GLU A 1 131 ? -19.323 4.861 41.756 1.00 96.94 131 GLU A CA 1
ATOM 1041 C C . GLU A 1 131 ? -18.132 5.809 41.579 1.00 96.94 131 GLU A C 1
ATOM 1043 O O . GLU A 1 131 ? -17.487 5.781 40.528 1.00 96.94 131 GLU A O 1
ATOM 1048 N N . GLU A 1 132 ? -17.796 6.601 42.596 1.00 97.19 132 GLU A N 1
ATOM 1049 C CA . GLU A 1 132 ? -16.626 7.484 42.592 1.00 97.19 132 GLU A CA 1
ATOM 1050 C C . GLU A 1 132 ? -15.315 6.689 42.480 1.00 97.19 132 GLU A C 1
ATOM 1052 O O . GLU A 1 132 ? -14.462 7.025 41.652 1.00 97.19 132 GLU A O 1
ATOM 1057 N N . GLU A 1 133 ? -15.177 5.585 43.219 1.00 96.94 133 GLU A N 1
ATOM 1058 C CA . GLU A 1 133 ? -14.027 4.677 43.126 1.00 96.94 133 GLU A CA 1
ATOM 1059 C C . GLU A 1 133 ? -13.921 4.030 41.741 1.00 96.94 133 GLU A C 1
ATOM 1061 O O . GLU A 1 133 ? -12.840 3.980 41.139 1.00 96.94 133 GLU A O 1
ATOM 1066 N N . LEU A 1 134 ? -15.049 3.589 41.177 1.00 97.19 134 LEU A N 1
ATOM 1067 C CA . LEU A 1 134 ? -15.085 3.003 39.842 1.00 97.19 134 LEU A CA 1
ATOM 1068 C C . LEU A 1 134 ? -14.701 4.030 38.769 1.00 97.19 134 LEU A C 1
ATOM 1070 O O . LEU A 1 134 ? -13.979 3.699 37.821 1.00 97.19 134 LEU A O 1
ATOM 1074 N N . ILE A 1 135 ? -15.165 5.274 38.903 1.00 96.88 135 ILE A N 1
ATOM 1075 C CA . ILE A 1 135 ? -14.801 6.385 38.016 1.00 96.88 135 ILE A CA 1
ATOM 1076 C C . ILE A 1 135 ? -13.305 6.695 38.144 1.00 96.88 135 ILE A C 1
ATOM 1078 O O . ILE A 1 135 ? -12.620 6.798 37.122 1.00 96.88 135 ILE A O 1
ATOM 1082 N N . ALA A 1 136 ? -12.771 6.781 39.364 1.00 98.06 136 ALA A N 1
ATOM 1083 C CA . ALA A 1 136 ? -11.351 7.022 39.609 1.00 98.06 136 ALA A CA 1
ATOM 1084 C C . ALA A 1 136 ? -10.471 5.911 39.008 1.00 98.06 136 ALA A C 1
ATOM 1086 O O . ALA A 1 136 ? -9.477 6.192 38.326 1.00 98.06 136 ALA A O 1
ATOM 1087 N N . LEU A 1 137 ? -10.867 4.645 39.174 1.00 97.75 137 LEU A N 1
ATOM 1088 C CA . LEU A 1 137 ? -10.157 3.499 38.609 1.00 97.75 137 LEU A CA 1
ATOM 1089 C C . LEU A 1 137 ? -10.187 3.509 37.077 1.00 97.75 137 LEU A C 1
ATOM 1091 O O . LEU A 1 137 ? -9.144 3.330 36.439 1.00 97.75 137 LEU A O 1
ATOM 1095 N N . LYS A 1 138 ? -11.356 3.759 36.473 1.00 97.44 138 LYS A N 1
ATOM 1096 C CA . LYS A 1 138 ? -11.497 3.893 35.014 1.00 97.44 138 LYS A CA 1
ATOM 1097 C C . LYS A 1 138 ? -10.625 5.021 34.474 1.00 97.44 138 LYS A C 1
ATOM 1099 O O . LYS A 1 138 ? -9.876 4.786 33.528 1.00 97.44 138 LYS A O 1
ATOM 1104 N N . SER A 1 139 ? -10.640 6.185 35.122 1.00 98.06 139 SER A N 1
ATOM 1105 C CA . SER A 1 139 ? -9.797 7.330 34.764 1.00 98.06 139 SER A CA 1
ATOM 1106 C C . SER A 1 139 ? -8.303 6.977 34.810 1.00 98.06 139 SER A C 1
ATOM 1108 O O . SER A 1 139 ? -7.563 7.243 33.862 1.00 98.06 139 SER A O 1
ATOM 1110 N N . ARG A 1 140 ? -7.844 6.257 35.845 1.00 98.19 140 ARG A N 1
ATOM 1111 C CA . ARG A 1 140 ? -6.449 5.784 35.943 1.00 98.19 140 ARG A CA 1
ATOM 1112 C C . ARG A 1 140 ? -6.088 4.757 34.863 1.00 98.19 140 ARG A C 1
ATOM 1114 O O . ARG A 1 140 ? -4.949 4.740 34.387 1.00 98.19 140 ARG A O 1
ATOM 1121 N N . ILE A 1 141 ? -7.009 3.869 34.486 1.00 97.81 141 ILE A N 1
ATOM 1122 C CA . ILE A 1 141 ? -6.799 2.908 33.389 1.00 97.81 141 ILE A CA 1
ATOM 1123 C C . ILE A 1 141 ? -6.710 3.642 32.050 1.00 97.81 141 ILE A C 1
ATOM 1125 O O . ILE A 1 141 ? -5.809 3.359 31.259 1.00 97.81 141 ILE A O 1
ATOM 1129 N N . GLU A 1 142 ? -7.618 4.582 31.807 1.00 97.69 142 GLU A N 1
ATOM 1130 C CA . GLU A 1 142 ? -7.665 5.373 30.582 1.00 97.69 142 GLU A CA 1
ATOM 1131 C C . GLU A 1 142 ? -6.414 6.239 30.432 1.00 97.69 142 GLU A C 1
ATOM 1133 O O . GLU A 1 142 ? -5.776 6.198 29.381 1.00 97.69 142 GLU A O 1
ATOM 1138 N N . LYS A 1 143 ? -5.960 6.880 31.516 1.00 98.25 143 LYS A N 1
ATOM 1139 C CA . LYS A 1 143 ? -4.686 7.606 31.557 1.00 98.25 143 LYS A CA 1
ATOM 1140 C C . LYS A 1 143 ? -3.501 6.713 31.174 1.00 98.25 143 LYS A C 1
ATOM 1142 O O . LYS A 1 143 ? -2.753 7.054 30.265 1.00 98.25 143 LYS A O 1
ATOM 1147 N N . ARG A 1 144 ? -3.378 5.520 31.771 1.00 97.88 144 ARG A N 1
ATOM 1148 C CA . ARG A 1 144 ? -2.305 4.563 31.420 1.00 97.88 144 ARG A CA 1
ATOM 1149 C C . ARG A 1 144 ? -2.396 4.064 29.974 1.00 97.88 144 ARG A C 1
ATOM 1151 O O . ARG A 1 144 ? -1.379 3.750 29.361 1.00 97.88 144 ARG A O 1
ATOM 1158 N N . ARG A 1 145 ? -3.599 3.931 29.411 1.00 97.81 145 ARG A N 1
ATOM 1159 C CA . ARG A 1 145 ? -3.776 3.582 27.989 1.00 97.81 145 ARG A CA 1
ATOM 1160 C C . ARG A 1 145 ? -3.349 4.733 27.081 1.00 97.81 145 ARG A C 1
ATOM 1162 O O . ARG A 1 145 ? -2.629 4.477 26.119 1.00 97.81 145 ARG A O 1
ATOM 1169 N N . ALA A 1 146 ? -3.739 5.962 27.410 1.00 95.94 146 ALA A N 1
ATOM 1170 C CA . ALA A 1 146 ? -3.341 7.161 26.682 1.00 95.94 146 ALA A CA 1
ATOM 1171 C C . ALA A 1 146 ? -1.817 7.347 26.696 1.00 95.94 146 ALA A C 1
ATOM 1173 O O . ALA A 1 146 ? -1.228 7.529 25.637 1.00 95.94 146 ALA A O 1
ATOM 1174 N N . GLU A 1 147 ? -1.167 7.175 27.850 1.00 97.81 147 GLU A N 1
ATOM 1175 C CA . GLU A 1 147 ? 0.296 7.250 27.982 1.00 97.81 147 GLU A CA 1
ATOM 1176 C C . GLU A 1 147 ? 1.013 6.210 27.107 1.00 97.81 147 GLU A C 1
ATOM 1178 O O . GLU A 1 147 ? 1.963 6.544 26.402 1.00 97.81 147 GLU A O 1
ATOM 1183 N N . ARG A 1 148 ? 0.544 4.952 27.070 1.00 97.81 148 ARG A N 1
ATOM 1184 C CA . ARG A 1 148 ? 1.121 3.934 26.168 1.00 97.81 148 ARG A CA 1
ATOM 1185 C C . ARG A 1 148 ? 0.915 4.287 24.695 1.00 97.81 148 ARG A C 1
ATOM 1187 O O . ARG A 1 148 ? 1.832 4.108 23.895 1.00 97.81 148 ARG A O 1
ATOM 1194 N N . ALA A 1 149 ? -0.270 4.779 24.335 1.00 96.88 149 ALA A N 1
ATOM 1195 C CA . ALA A 1 149 ? -0.558 5.209 22.971 1.00 96.88 149 ALA A CA 1
ATOM 1196 C C . ALA A 1 149 ? 0.333 6.394 22.560 1.00 96.88 149 ALA A C 1
ATOM 1198 O O . ALA A 1 149 ? 0.854 6.424 21.447 1.00 96.88 149 ALA A O 1
ATOM 1199 N N . GLU A 1 150 ? 0.571 7.339 23.467 1.00 97.19 150 GLU A N 1
ATOM 1200 C CA . GLU A 1 150 ? 1.468 8.471 23.252 1.00 97.19 150 GLU A CA 1
ATOM 1201 C C . GLU A 1 150 ? 2.927 8.021 23.115 1.00 97.19 150 GLU A C 1
ATOM 1203 O O . GLU A 1 150 ? 3.593 8.409 22.157 1.00 97.19 150 GLU A O 1
ATOM 1208 N N . GLN A 1 151 ? 3.406 7.115 23.975 1.00 97.19 151 GLN A N 1
ATOM 1209 C CA . GLN A 1 151 ? 4.740 6.520 23.841 1.00 97.19 151 GLN A CA 1
ATOM 1210 C C . GLN A 1 151 ? 4.928 5.826 22.486 1.00 97.19 151 GLN A C 1
ATOM 1212 O O . GLN A 1 151 ? 5.973 5.978 21.851 1.00 97.19 151 GLN A O 1
ATOM 1217 N N . GLN A 1 152 ? 3.921 5.088 22.011 1.00 93.38 152 GLN A N 1
ATOM 1218 C CA . GLN A 1 152 ? 3.955 4.470 20.684 1.00 93.38 152 GLN A CA 1
ATOM 1219 C C . GLN A 1 152 ? 3.997 5.516 19.567 1.00 93.38 152 GLN A C 1
ATOM 1221 O O . GLN A 1 152 ? 4.775 5.363 18.625 1.00 93.38 152 GLN A O 1
ATOM 1226 N N . ARG A 1 153 ? 3.222 6.602 19.680 1.00 96.12 153 ARG A N 1
ATOM 1227 C CA . ARG A 1 153 ? 3.256 7.709 18.713 1.00 96.12 153 ARG A CA 1
ATOM 1228 C C . ARG A 1 153 ? 4.617 8.391 18.667 1.00 96.12 153 ARG A C 1
ATOM 1230 O O . ARG A 1 153 ? 5.128 8.595 17.572 1.00 96.12 153 ARG A O 1
ATOM 1237 N N . ILE A 1 154 ? 5.217 8.680 19.821 1.00 96.62 154 ILE A N 1
ATOM 1238 C CA . ILE A 1 154 ? 6.545 9.300 19.907 1.00 96.62 154 ILE A CA 1
ATOM 1239 C C . ILE A 1 154 ? 7.599 8.386 19.274 1.00 96.62 154 ILE A C 1
ATOM 1241 O O . ILE A 1 154 ? 8.403 8.849 18.468 1.00 96.62 154 ILE A O 1
ATOM 1245 N N . ARG A 1 155 ? 7.579 7.078 19.571 1.00 96.12 155 ARG A N 1
ATOM 1246 C CA . ARG A 1 155 ? 8.503 6.111 18.950 1.00 96.12 155 ARG A CA 1
ATOM 1247 C C . ARG A 1 155 ? 8.333 6.058 17.430 1.00 96.12 155 ARG A C 1
ATOM 1249 O O . ARG A 1 155 ? 9.325 6.137 16.710 1.00 96.12 155 ARG A O 1
ATOM 1256 N N . ALA A 1 156 ? 7.093 5.981 16.946 1.00 96.19 156 ALA A N 1
ATOM 1257 C CA . ALA A 1 156 ? 6.795 5.966 15.516 1.00 96.19 156 ALA A CA 1
ATOM 1258 C C . ALA A 1 156 ? 7.223 7.271 14.816 1.00 96.19 156 ALA A C 1
ATOM 1260 O O . ALA A 1 156 ? 7.742 7.238 13.701 1.00 96.19 156 ALA A O 1
ATOM 1261 N N . GLU A 1 157 ? 7.040 8.421 15.466 1.00 96.19 157 GLU A N 1
ATOM 1262 C CA . GLU A 1 157 ? 7.460 9.725 14.950 1.00 96.19 157 GLU A CA 1
ATOM 1263 C C . GLU A 1 157 ? 8.985 9.850 14.885 1.00 96.19 157 GLU A C 1
ATOM 1265 O O . GLU A 1 157 ? 9.515 10.222 13.840 1.00 96.19 157 GLU A O 1
ATOM 1270 N N . GLN A 1 158 ? 9.701 9.452 15.939 1.00 96.56 158 GLN A N 1
ATOM 1271 C CA . GLN A 1 158 ? 11.168 9.446 15.959 1.00 96.56 158 GLN A CA 1
ATOM 1272 C C . GLN A 1 158 ? 11.762 8.481 14.922 1.00 96.56 158 GLN A C 1
ATOM 1274 O O . GLN A 1 158 ? 12.784 8.779 14.294 1.00 96.56 158 GLN A O 1
ATOM 1279 N N . GLU A 1 159 ? 11.139 7.321 14.709 1.00 95.31 159 GLU A N 1
ATOM 1280 C CA . GLU A 1 159 ? 11.561 6.382 13.669 1.00 95.31 159 GLU A CA 1
ATOM 1281 C C . GLU A 1 159 ? 11.329 6.954 12.266 1.00 95.31 159 GLU A C 1
ATOM 1283 O O . GLU A 1 159 ? 12.241 6.925 11.428 1.00 95.31 159 GLU A O 1
ATOM 1288 N N . LYS A 1 160 ? 10.160 7.564 12.043 1.00 95.75 160 LYS A N 1
ATOM 1289 C CA . LYS A 1 160 ? 9.835 8.264 10.799 1.00 95.75 160 LYS A CA 1
ATOM 1290 C C . LYS A 1 160 ? 10.788 9.431 10.542 1.00 95.75 160 LYS A C 1
ATOM 1292 O O . LYS A 1 160 ? 11.250 9.589 9.416 1.00 95.75 160 LYS A O 1
ATOM 1297 N N . GLU A 1 161 ? 11.140 10.211 11.561 1.00 95.06 161 GLU A N 1
ATOM 1298 C CA . GLU A 1 161 ? 12.111 11.304 11.456 1.00 95.06 161 GLU A CA 1
ATOM 1299 C C . GLU A 1 161 ? 13.511 10.778 11.111 1.00 95.06 161 GLU A C 1
ATOM 1301 O O . GLU A 1 161 ? 14.179 11.305 10.219 1.00 95.06 161 GLU A O 1
ATOM 1306 N N . ARG A 1 162 ? 13.956 9.687 11.746 1.00 94.88 162 ARG A N 1
ATOM 1307 C CA . ARG A 1 162 ? 15.232 9.037 11.407 1.00 94.88 162 ARG A CA 1
ATOM 1308 C C . ARG A 1 162 ? 15.259 8.531 9.968 1.00 94.88 162 ARG A C 1
ATOM 1310 O O . ARG A 1 162 ? 16.282 8.675 9.296 1.00 94.88 162 ARG A O 1
ATOM 1317 N N . GLN A 1 163 ? 14.177 7.920 9.490 1.00 91.06 163 GLN A N 1
ATOM 1318 C CA . GLN A 1 163 ? 14.046 7.520 8.087 1.00 91.06 163 GLN A CA 1
ATOM 1319 C C . GLN A 1 163 ? 14.071 8.736 7.160 1.00 91.06 163 GLN A C 1
ATOM 1321 O O . GLN A 1 163 ? 14.884 8.768 6.235 1.00 91.06 163 GLN A O 1
ATOM 1326 N N . ALA A 1 164 ? 13.280 9.765 7.466 1.00 92.50 16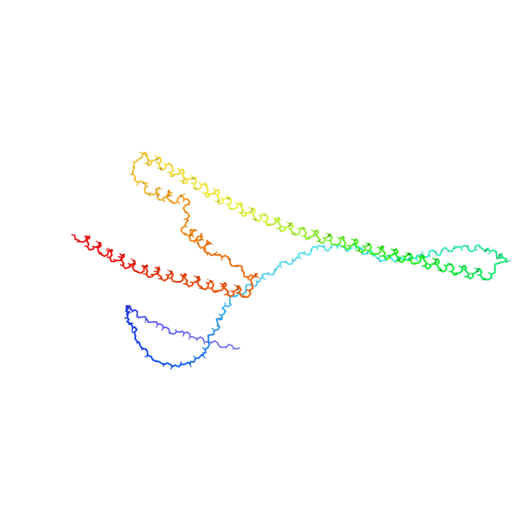4 ALA A N 1
ATOM 1327 C CA . ALA A 1 164 ? 13.223 11.001 6.698 1.00 92.50 164 ALA A CA 1
ATOM 1328 C C . ALA A 1 164 ? 14.587 11.702 6.638 1.00 92.50 164 ALA A C 1
ATOM 1330 O O . ALA A 1 164 ? 14.972 12.184 5.580 1.00 92.50 164 ALA A O 1
ATOM 1331 N N . ARG A 1 165 ? 15.376 11.693 7.720 1.00 93.75 165 ARG A N 1
ATOM 1332 C CA . ARG A 1 165 ? 16.738 12.248 7.732 1.00 93.75 165 ARG A CA 1
ATOM 1333 C C . ARG A 1 165 ? 17.681 11.479 6.807 1.00 93.75 165 ARG A C 1
ATOM 1335 O O . ARG A 1 165 ? 18.432 12.103 6.062 1.00 93.75 165 ARG A O 1
ATOM 1342 N N . ARG A 1 166 ? 17.626 10.141 6.810 1.00 89.12 166 ARG A N 1
ATOM 1343 C CA . ARG A 1 166 ? 18.420 9.302 5.889 1.00 89.12 166 ARG A CA 1
ATOM 1344 C C . ARG A 1 166 ? 17.998 9.485 4.436 1.00 89.12 166 ARG A C 1
ATOM 1346 O O . ARG A 1 166 ? 18.828 9.427 3.534 1.00 89.12 166 ARG A O 1
ATOM 1353 N N . GLU A 1 167 ? 16.708 9.657 4.185 1.00 89.38 167 GLU A N 1
ATOM 1354 C CA . GLU A 1 167 ? 16.184 9.930 2.848 1.00 89.38 167 GLU A CA 1
ATOM 1355 C C . GLU A 1 167 ? 16.545 11.334 2.380 1.00 89.38 167 GLU A C 1
ATOM 1357 O O . GLU A 1 167 ? 17.051 11.473 1.276 1.00 89.38 167 GLU A O 1
ATOM 1362 N N . ALA A 1 168 ? 16.408 12.352 3.225 1.00 88.56 168 ALA A N 1
ATOM 1363 C CA . ALA A 1 168 ? 16.805 13.720 2.916 1.00 88.56 168 ALA A CA 1
ATOM 1364 C C . ALA A 1 168 ? 18.314 13.838 2.655 1.00 88.56 168 ALA A C 1
ATOM 1366 O O . ALA A 1 168 ? 18.719 14.552 1.742 1.00 88.56 168 ALA A O 1
ATOM 1367 N N . GLU A 1 169 ? 19.159 13.116 3.398 1.00 87.62 169 GLU A N 1
ATOM 1368 C CA . GLU A 1 169 ? 20.602 13.068 3.134 1.00 87.62 169 GLU A CA 1
ATOM 1369 C C . GLU A 1 169 ? 20.916 12.392 1.791 1.00 87.62 169 GLU A C 1
ATOM 1371 O O . GLU A 1 169 ? 21.716 12.917 1.013 1.00 87.62 169 GLU A O 1
ATOM 1376 N N . ARG A 1 170 ? 20.244 11.274 1.477 1.00 87.00 170 ARG A N 1
ATOM 1377 C CA . ARG A 1 170 ? 20.348 10.622 0.162 1.00 87.00 170 ARG A CA 1
ATOM 1378 C C . ARG A 1 170 ? 19.890 11.554 -0.957 1.00 87.00 170 ARG A C 1
ATOM 1380 O O . ARG A 1 170 ? 20.633 11.740 -1.912 1.00 87.00 170 ARG A O 1
ATOM 1387 N N . MET A 1 171 ? 18.750 12.215 -0.792 1.00 87.06 171 MET A N 1
ATOM 1388 C CA . MET A 1 171 ? 18.212 13.171 -1.760 1.00 87.06 171 MET A CA 1
ATOM 1389 C C . MET A 1 171 ? 19.131 14.378 -1.945 1.00 87.06 171 MET A C 1
ATOM 1391 O O . MET A 1 171 ? 19.373 14.780 -3.076 1.00 87.06 171 MET A O 1
ATOM 1395 N N . ARG A 1 172 ? 19.717 14.922 -0.872 1.00 87.81 172 ARG A N 1
ATOM 1396 C CA . ARG A 1 172 ? 20.669 16.039 -0.957 1.00 87.81 172 ARG A CA 1
ATOM 1397 C C . ARG A 1 172 ? 21.966 15.630 -1.654 1.00 87.81 172 ARG A C 1
ATOM 1399 O O . ARG A 1 172 ? 22.531 16.420 -2.407 1.00 87.81 172 ARG A O 1
ATOM 1406 N N . LYS A 1 173 ? 22.441 14.403 -1.422 1.00 89.44 173 LYS A N 1
ATOM 1407 C CA . LYS A 1 173 ? 23.606 13.844 -2.120 1.00 89.44 173 LYS A CA 1
ATOM 1408 C C . LYS A 1 173 ? 23.309 13.610 -3.601 1.00 89.44 173 LYS A C 1
ATOM 1410 O O . LYS A 1 173 ? 24.110 14.001 -4.443 1.00 89.44 173 LYS A O 1
ATOM 1415 N N . GLU A 1 174 ? 22.151 13.040 -3.918 1.00 87.00 174 GLU A N 1
ATOM 1416 C CA . GLU A 1 174 ? 21.690 12.848 -5.295 1.00 87.00 174 GLU A CA 1
ATOM 1417 C C . GLU A 1 174 ? 21.502 14.187 -6.018 1.00 87.00 174 GLU A C 1
ATOM 1419 O O . GLU A 1 174 ? 21.929 14.328 -7.162 1.00 87.00 174 GLU A O 1
ATOM 1424 N N . GLU A 1 175 ? 20.949 15.200 -5.351 1.00 83.19 175 GLU A N 1
ATOM 1425 C CA . GLU A 1 175 ? 20.788 16.551 -5.892 1.00 83.19 175 GLU A CA 1
ATOM 1426 C C . GLU A 1 175 ? 22.142 17.235 -6.126 1.00 83.19 175 GLU A C 1
ATOM 1428 O O . GLU A 1 175 ? 22.360 17.808 -7.195 1.00 83.19 175 GLU A O 1
ATOM 1433 N N . ALA A 1 176 ? 23.093 17.105 -5.195 1.00 87.31 176 ALA A N 1
ATOM 1434 C CA . ALA A 1 176 ? 24.454 17.614 -5.365 1.00 87.31 176 ALA A CA 1
ATOM 1435 C C . ALA A 1 176 ? 25.207 16.903 -6.505 1.00 87.31 176 ALA A C 1
ATOM 1437 O O . ALA A 1 176 ? 25.878 17.561 -7.301 1.00 87.31 176 ALA A O 1
ATOM 1438 N N . ASP A 1 177 ? 25.064 15.582 -6.642 1.00 83.44 177 ASP A N 1
ATOM 1439 C CA . ASP A 1 177 ? 25.657 14.816 -7.743 1.00 83.44 177 ASP A CA 1
ATOM 1440 C C . ASP A 1 177 ? 25.011 15.168 -9.090 1.00 83.44 177 ASP A C 1
ATOM 1442 O O . ASP A 1 177 ? 25.697 15.236 -10.114 1.00 83.44 177 ASP A O 1
ATOM 1446 N N . LEU A 1 178 ? 23.701 15.427 -9.116 1.00 85.00 178 LEU A N 1
ATOM 1447 C CA . LEU A 1 178 ? 22.993 15.905 -10.304 1.00 85.00 178 LEU A CA 1
ATOM 1448 C C . LEU A 1 178 ? 23.393 17.336 -10.677 1.00 85.00 178 LEU A C 1
ATOM 1450 O O . LEU A 1 178 ? 23.519 17.625 -11.872 1.00 85.00 178 LEU A O 1
ATOM 1454 N N . HIS A 1 179 ? 23.625 18.203 -9.689 1.00 83.81 179 HIS A N 1
ATOM 1455 C CA . HIS A 1 179 ? 24.121 19.563 -9.888 1.00 83.81 179 HIS A CA 1
ATOM 1456 C C . HIS A 1 179 ? 25.557 19.547 -10.414 1.00 83.81 179 HIS A C 1
ATOM 1458 O O . HIS A 1 179 ? 25.832 20.144 -11.449 1.00 83.81 179 HIS A O 1
ATOM 1464 N N . ARG A 1 180 ? 26.455 18.776 -9.788 1.00 86.62 180 ARG A N 1
ATOM 1465 C CA . ARG A 1 180 ? 27.845 18.622 -10.238 1.00 86.62 180 ARG A CA 1
ATOM 1466 C C . ARG A 1 180 ? 27.925 18.044 -11.649 1.00 86.62 180 ARG A C 1
ATOM 1468 O O . ARG A 1 180 ? 28.661 18.571 -12.473 1.00 86.62 180 ARG A O 1
ATOM 1475 N N . LYS A 1 181 ? 27.127 17.017 -11.966 1.00 87.94 181 LYS A N 1
ATOM 1476 C CA . LYS A 1 181 ? 27.029 16.484 -13.337 1.00 87.94 181 LYS A CA 1
ATOM 1477 C C . LYS A 1 181 ? 26.504 17.530 -14.318 1.00 87.94 181 LYS A C 1
ATOM 1479 O O . LYS A 1 181 ? 27.011 17.607 -15.428 1.00 87.94 181 LYS A O 1
ATOM 1484 N N . ALA A 1 182 ? 25.518 18.338 -13.924 1.00 86.50 182 ALA A N 1
ATOM 1485 C CA . ALA A 1 182 ? 25.003 19.413 -14.770 1.00 86.50 182 ALA A CA 1
ATOM 1486 C C . ALA A 1 182 ? 26.042 20.521 -15.003 1.00 86.50 182 ALA A C 1
ATOM 1488 O O . ALA A 1 182 ? 26.168 20.992 -16.128 1.00 86.50 182 ALA A O 1
ATOM 1489 N N . GLU A 1 183 ? 26.812 20.903 -13.983 1.00 85.75 183 GLU A N 1
ATOM 1490 C CA . GLU A 1 183 ? 27.906 21.866 -14.119 1.00 85.75 183 GLU A CA 1
ATOM 1491 C C . GLU A 1 183 ? 29.061 21.315 -14.954 1.00 85.75 183 GLU A C 1
ATOM 1493 O O . GLU A 1 183 ? 29.598 22.039 -15.786 1.00 85.75 183 GLU A O 1
ATOM 1498 N N . ASP A 1 184 ? 29.435 20.048 -14.772 1.00 84.25 184 ASP A N 1
ATOM 1499 C CA . ASP A 1 184 ? 30.474 19.396 -15.569 1.00 84.25 184 ASP A CA 1
ATOM 1500 C C . ASP A 1 184 ? 30.028 19.239 -17.026 1.00 84.25 184 ASP A C 1
ATOM 1502 O O . ASP A 1 184 ? 30.825 19.479 -17.928 1.00 84.25 184 ASP A O 1
ATOM 1506 N N . ASP A 1 185 ? 28.762 18.901 -17.286 1.00 80.75 185 ASP A N 1
ATOM 1507 C CA . ASP A 1 185 ? 28.203 18.849 -18.639 1.00 80.75 185 ASP A CA 1
ATOM 1508 C C . ASP A 1 185 ? 28.073 20.249 -19.253 1.00 80.75 185 ASP A C 1
ATOM 1510 O O . ASP A 1 185 ? 28.357 20.412 -20.436 1.00 80.75 185 ASP A O 1
ATOM 1514 N N . ALA A 1 186 ? 27.730 21.281 -18.475 1.00 82.75 186 ALA A N 1
ATOM 1515 C CA . ALA A 1 186 ? 27.697 22.669 -18.940 1.00 82.75 186 ALA A CA 1
ATOM 1516 C C . ALA A 1 186 ? 29.106 23.209 -19.235 1.00 82.75 186 ALA A C 1
ATOM 1518 O O . ALA A 1 186 ? 29.320 23.833 -20.275 1.00 82.75 186 ALA A O 1
ATOM 1519 N N . LYS A 1 187 ? 30.089 22.917 -18.375 1.00 83.69 187 LYS A N 1
ATOM 1520 C CA . LYS A 1 187 ? 31.507 23.246 -18.587 1.00 83.69 187 LYS A CA 1
ATOM 1521 C C . LYS A 1 187 ? 32.072 22.481 -19.779 1.00 83.69 187 LYS A C 1
ATOM 1523 O O . LYS A 1 187 ? 32.728 23.092 -20.615 1.00 83.69 187 LYS A O 1
ATOM 1528 N N . LYS A 1 188 ? 31.764 21.186 -19.924 1.00 80.50 188 LYS A N 1
ATOM 1529 C CA . LYS A 1 188 ? 32.115 20.385 -21.109 1.00 80.50 188 LYS A CA 1
ATOM 1530 C C . LYS A 1 188 ? 31.446 20.931 -22.362 1.00 80.50 188 LYS A C 1
ATOM 1532 O O . LYS A 1 188 ? 32.124 21.062 -23.365 1.00 80.50 188 LYS A O 1
ATOM 1537 N N . LYS A 1 189 ? 30.160 21.288 -22.327 1.00 77.19 189 LYS A N 1
ATOM 1538 C CA . LYS A 1 189 ? 29.434 21.887 -23.459 1.00 77.19 189 LYS A CA 1
ATOM 1539 C C . LYS A 1 189 ? 30.026 23.240 -23.847 1.00 77.19 189 LYS A C 1
ATOM 1541 O O . LYS A 1 189 ? 30.218 23.482 -25.030 1.00 77.19 189 LYS A O 1
ATOM 1546 N N . SER A 1 190 ? 30.392 24.070 -22.873 1.00 73.31 190 SER A N 1
ATOM 1547 C CA . SER A 1 190 ? 31.106 25.333 -23.094 1.00 73.31 190 SER A CA 1
ATOM 1548 C C . SER A 1 190 ? 32.497 25.102 -23.706 1.00 73.31 190 SER A C 1
ATOM 1550 O O . SER A 1 190 ? 32.833 25.692 -24.732 1.00 73.31 190 SER A O 1
ATOM 1552 N N . ALA A 1 191 ? 33.273 24.154 -23.170 1.00 71.38 191 ALA A N 1
ATOM 1553 C CA . ALA A 1 191 ? 34.600 23.804 -23.678 1.00 71.38 191 ALA A CA 1
ATOM 1554 C C . ALA A 1 191 ? 34.562 23.134 -25.066 1.00 71.38 191 ALA A C 1
ATOM 1556 O O . ALA A 1 191 ? 35.395 23.433 -25.911 1.00 71.38 191 ALA A O 1
ATOM 1557 N N . LEU A 1 192 ? 33.579 22.273 -25.340 1.00 59.53 192 LEU A N 1
ATOM 1558 C CA . LEU A 1 192 ? 33.385 21.587 -26.625 1.00 59.53 192 LEU A CA 1
ATOM 1559 C C . LEU A 1 192 ? 32.756 22.497 -27.688 1.00 59.53 192 LEU A C 1
ATOM 1561 O O . LEU A 1 192 ? 33.037 22.328 -28.872 1.00 59.53 192 LEU A O 1
ATOM 1565 N N . SER A 1 193 ? 31.947 23.481 -27.280 1.00 60.03 193 SER A N 1
ATOM 1566 C CA . SER A 1 193 ? 31.493 24.567 -28.156 1.00 60.03 193 SER A CA 1
ATOM 1567 C C . SER A 1 193 ? 32.640 25.511 -28.533 1.00 60.03 193 SER A C 1
ATOM 1569 O O . SER A 1 193 ? 32.548 26.168 -29.565 1.00 60.03 193 SER A O 1
ATOM 1571 N N . SER A 1 194 ? 33.705 25.564 -27.724 1.00 58.06 194 SER A N 1
ATOM 1572 C CA . SER A 1 194 ? 34.929 26.328 -27.996 1.00 58.06 194 SER A CA 1
ATOM 1573 C C . SER A 1 194 ? 35.975 25.523 -28.792 1.00 58.06 194 SER A C 1
ATOM 1575 O O . SER A 1 194 ? 36.626 26.067 -29.677 1.00 58.06 194 SER A O 1
ATOM 1577 N N . ALA A 1 195 ? 36.111 24.213 -28.545 1.00 57.41 195 ALA A N 1
ATOM 1578 C CA . ALA A 1 195 ? 37.189 23.384 -29.107 1.00 57.41 195 ALA A CA 1
ATOM 1579 C C . ALA A 1 195 ? 36.821 22.551 -30.351 1.00 57.41 195 ALA A C 1
ATOM 1581 O O . ALA A 1 195 ? 37.672 21.836 -30.869 1.00 57.41 195 ALA A O 1
ATOM 1582 N N . GLY A 1 196 ? 35.595 22.654 -30.868 1.00 57.69 196 GLY A N 1
ATOM 1583 C CA . GLY A 1 196 ? 35.235 22.046 -32.148 1.00 57.69 196 GLY A CA 1
ATOM 1584 C C . GLY A 1 196 ? 34.943 20.541 -32.080 1.00 57.69 196 GLY A C 1
ATOM 1585 O O . GLY A 1 196 ? 35.817 19.706 -31.901 1.00 57.69 196 GLY A O 1
ATOM 1586 N N . SER A 1 197 ? 33.665 20.223 -32.298 1.00 66.69 197 SER A N 1
ATOM 1587 C CA . SER A 1 197 ? 33.144 19.043 -33.006 1.00 66.69 197 SER A CA 1
ATOM 1588 C C . SER A 1 197 ? 33.718 17.653 -32.659 1.00 66.69 197 SER A C 1
ATOM 1590 O O . SER A 1 197 ? 34.744 17.226 -33.179 1.00 66.69 197 SER A O 1
ATOM 1592 N N . GLY A 1 198 ? 32.971 16.874 -31.861 1.00 64.25 198 GLY A N 1
ATOM 1593 C CA . GLY A 1 198 ? 33.205 15.423 -31.731 1.00 64.25 198 GLY A CA 1
ATOM 1594 C C . GLY A 1 198 ? 32.387 14.700 -30.652 1.00 64.25 198 GLY A C 1
ATOM 1595 O O . GLY A 1 198 ? 32.071 13.523 -30.792 1.00 64.25 198 GLY A O 1
ATOM 1596 N N . MET A 1 199 ? 31.955 15.401 -29.599 1.00 55.75 199 MET A N 1
ATOM 1597 C CA . MET A 1 199 ? 31.243 14.816 -28.444 1.00 55.75 199 MET A CA 1
ATOM 1598 C C . MET A 1 199 ? 29.733 15.140 -28.450 1.00 55.75 199 MET A C 1
ATOM 1600 O O . MET A 1 199 ? 29.099 15.270 -27.407 1.00 55.75 199 MET A O 1
ATOM 1604 N N . THR A 1 200 ? 29.121 15.309 -29.625 1.00 58.62 200 THR A N 1
ATOM 1605 C CA . THR A 1 200 ? 27.686 15.650 -29.714 1.00 58.62 200 THR A CA 1
ATOM 1606 C C . THR A 1 200 ? 26.773 14.442 -29.427 1.00 58.62 200 THR A C 1
ATOM 1608 O O . THR A 1 200 ? 25.656 14.611 -28.948 1.00 58.62 200 THR A O 1
ATOM 1611 N N . SER A 1 201 ? 27.248 13.202 -29.619 1.00 62.00 201 SER A N 1
ATOM 1612 C CA . SER A 1 201 ? 26.396 12.002 -29.507 1.00 62.00 201 SER A CA 1
ATOM 1613 C C . SER A 1 201 ? 26.171 11.506 -28.069 1.00 62.00 201 SER A C 1
ATOM 1615 O O . SER A 1 201 ? 25.106 10.965 -27.758 1.00 62.00 201 SER A O 1
ATOM 1617 N N . HIS A 1 202 ? 27.142 11.695 -27.167 1.00 63.22 202 HIS A N 1
ATOM 1618 C CA . HIS A 1 202 ? 27.040 11.228 -25.780 1.00 63.22 202 HIS A CA 1
ATOM 1619 C C . HIS A 1 202 ? 26.137 12.142 -24.940 1.00 63.22 202 HIS A C 1
ATOM 1621 O O . HIS A 1 202 ? 25.271 11.654 -24.215 1.00 63.22 202 HIS A O 1
ATOM 1627 N N . LEU A 1 203 ? 26.265 13.462 -25.116 1.00 58.38 203 LEU A N 1
ATOM 1628 C CA . LEU A 1 203 ? 25.417 14.451 -24.447 1.00 58.38 203 LEU A CA 1
ATOM 1629 C C . LEU A 1 203 ? 23.963 14.394 -24.943 1.00 58.38 203 LEU A C 1
ATOM 1631 O O . LEU A 1 203 ? 23.055 14.430 -24.119 1.00 58.38 203 LEU A O 1
ATOM 1635 N N . GLN A 1 204 ? 23.714 14.152 -26.238 1.00 62.16 204 GLN A N 1
ATOM 1636 C CA . GLN A 1 204 ? 22.352 13.937 -26.756 1.00 62.16 204 GLN A CA 1
ATOM 1637 C C . GLN A 1 204 ? 21.684 12.667 -26.198 1.00 62.16 204 GLN A C 1
ATOM 1639 O O . GLN A 1 204 ? 20.479 12.666 -25.949 1.00 62.16 204 GLN A O 1
ATOM 1644 N N . ARG A 1 205 ? 22.442 11.588 -25.937 1.00 60.59 205 ARG A N 1
ATOM 1645 C CA . ARG A 1 205 ? 21.908 10.386 -25.262 1.00 60.59 205 ARG A CA 1
ATOM 1646 C C . ARG A 1 205 ? 21.575 10.632 -23.791 1.00 60.59 205 ARG A C 1
ATOM 1648 O O . ARG A 1 205 ? 20.647 10.006 -23.282 1.00 60.59 205 ARG A O 1
ATOM 1655 N N . ILE A 1 206 ? 22.321 11.504 -23.115 1.00 58.16 206 ILE A N 1
ATOM 1656 C CA . ILE A 1 206 ? 22.082 11.868 -21.712 1.00 58.16 206 ILE A CA 1
ATOM 1657 C C . ILE A 1 206 ? 20.900 12.841 -21.608 1.00 58.16 206 ILE A C 1
ATOM 1659 O O . ILE A 1 206 ? 19.988 12.590 -20.823 1.00 58.16 206 ILE A O 1
ATOM 1663 N N . GLU A 1 207 ? 20.832 13.874 -22.450 1.00 55.06 207 GLU A N 1
ATOM 1664 C CA . GLU A 1 207 ? 19.692 14.803 -22.512 1.00 55.06 207 GLU A CA 1
ATOM 1665 C C . GLU A 1 207 ? 18.391 14.078 -22.925 1.00 55.06 207 GLU A C 1
ATOM 1667 O O . GLU A 1 207 ? 17.347 14.294 -22.308 1.00 55.06 207 GLU A O 1
ATOM 1672 N N . ALA A 1 208 ? 18.441 13.110 -23.854 1.00 60.81 208 ALA A N 1
ATOM 1673 C CA . ALA A 1 208 ? 17.278 12.288 -24.220 1.00 60.81 208 ALA A CA 1
ATOM 1674 C C . ALA A 1 208 ? 16.779 11.354 -23.095 1.00 60.81 208 ALA A C 1
ATOM 1676 O O . ALA A 1 208 ? 15.610 10.951 -23.129 1.00 60.81 208 ALA A O 1
ATOM 1677 N N . LYS A 1 209 ? 17.643 11.024 -22.119 1.00 56.53 209 LYS A N 1
ATOM 1678 C CA . LYS A 1 209 ? 17.328 10.237 -20.909 1.00 56.53 209 LYS A CA 1
ATOM 1679 C C . LYS A 1 209 ? 16.936 11.099 -19.701 1.00 56.53 209 LYS A C 1
ATOM 1681 O O . LYS A 1 209 ? 16.354 10.570 -18.762 1.00 56.53 209 LYS A O 1
ATOM 1686 N N . ARG A 1 210 ? 17.259 12.398 -19.708 1.00 50.44 210 ARG A N 1
ATOM 1687 C CA . ARG A 1 210 ? 17.044 13.332 -18.586 1.00 50.44 210 ARG A CA 1
ATOM 1688 C C . ARG A 1 210 ? 15.693 14.060 -18.646 1.00 50.44 210 ARG A C 1
ATOM 1690 O O . ARG A 1 210 ? 15.290 14.689 -17.672 1.00 50.44 210 ARG A O 1
ATOM 1697 N N . GLY A 1 211 ? 14.951 13.933 -19.747 1.00 55.09 211 GLY A N 1
ATOM 1698 C CA . GLY A 1 211 ? 13.511 14.189 -19.736 1.00 55.09 211 GLY A CA 1
ATOM 1699 C C . GLY A 1 211 ? 12.805 13.079 -18.956 1.00 55.09 211 GLY A C 1
ATOM 1700 O O . GLY A 1 211 ? 13.121 11.914 -19.176 1.00 55.09 211 GLY A O 1
ATOM 1701 N N . LYS A 1 212 ? 11.850 13.426 -18.080 1.00 63.12 212 LYS A N 1
ATOM 1702 C CA . LYS A 1 212 ? 10.902 12.519 -17.391 1.00 63.12 212 LYS A CA 1
ATOM 1703 C C . LYS A 1 212 ? 10.030 11.737 -18.393 1.00 63.12 212 LYS A C 1
ATOM 1705 O O . LYS A 1 212 ? 8.807 11.828 -18.392 1.00 63.12 212 LYS A O 1
ATOM 1710 N N . LYS A 1 213 ? 10.645 10.999 -19.314 1.00 67.19 213 LYS A N 1
ATOM 1711 C CA . LYS A 1 213 ? 9.970 10.018 -20.147 1.00 67.19 213 LYS A CA 1
ATOM 1712 C C . LYS A 1 213 ? 9.685 8.860 -19.215 1.00 67.19 213 LYS A C 1
ATOM 1714 O O . LYS A 1 213 ? 10.611 8.170 -18.799 1.00 67.19 213 LYS A O 1
ATOM 1719 N N . GLN A 1 214 ? 8.412 8.719 -18.863 1.00 67.31 214 GLN A N 1
ATOM 1720 C CA . GLN A 1 214 ? 7.894 7.582 -18.118 1.00 67.31 214 GLN A CA 1
ATOM 1721 C C . GLN A 1 214 ? 8.542 6.309 -18.670 1.00 67.31 214 GLN A C 1
ATOM 1723 O O . GLN A 1 214 ? 8.502 6.076 -19.885 1.00 67.31 214 GLN A O 1
ATOM 1728 N N . THR A 1 215 ? 9.211 5.543 -17.810 1.00 82.44 215 THR A N 1
ATOM 1729 C CA . THR A 1 215 ? 9.907 4.334 -18.263 1.00 82.44 215 THR A CA 1
ATOM 1730 C C . THR A 1 215 ? 8.895 3.379 -18.900 1.00 82.44 215 THR A C 1
ATOM 1732 O O . THR A 1 215 ? 7.724 3.376 -18.522 1.00 82.44 215 THR A O 1
ATOM 1735 N N . GLU A 1 216 ? 9.300 2.541 -19.861 1.00 87.56 216 GLU A N 1
ATOM 1736 C CA . GLU A 1 216 ? 8.382 1.541 -20.450 1.00 87.56 216 GLU A CA 1
ATOM 1737 C C . GLU A 1 216 ? 7.742 0.652 -19.363 1.00 87.56 216 GLU A C 1
ATOM 1739 O O . GLU A 1 216 ? 6.578 0.264 -19.460 1.00 87.56 216 GLU A O 1
ATOM 1744 N N . ARG A 1 217 ? 8.464 0.425 -18.253 1.00 84.38 217 ARG A N 1
ATOM 1745 C CA . ARG A 1 217 ? 7.949 -0.247 -17.052 1.00 84.38 217 ARG A CA 1
ATOM 1746 C C . ARG A 1 217 ? 6.821 0.538 -16.381 1.00 84.38 217 ARG A C 1
ATOM 1748 O O . ARG A 1 217 ? 5.792 -0.045 -16.045 1.00 84.38 217 ARG A O 1
ATOM 1755 N N . GLU A 1 218 ? 6.993 1.839 -16.181 1.00 87.81 218 GLU A N 1
ATOM 1756 C CA . GLU A 1 218 ? 5.958 2.705 -15.613 1.00 87.81 218 GLU A CA 1
ATOM 1757 C C . GLU A 1 218 ? 4.759 2.863 -16.551 1.00 87.81 218 GLU A C 1
ATOM 1759 O O . GLU A 1 218 ? 3.630 2.872 -16.069 1.00 87.81 218 GLU A O 1
ATOM 1764 N N . LYS A 1 219 ? 4.973 2.955 -17.871 1.00 91.25 219 LYS A N 1
ATOM 1765 C CA . LYS A 1 219 ? 3.883 3.006 -18.859 1.00 91.25 219 LYS A CA 1
ATOM 1766 C C . LYS A 1 219 ? 3.070 1.720 -18.827 1.00 91.25 219 LYS A C 1
ATOM 1768 O O . LYS A 1 219 ? 1.851 1.783 -18.713 1.00 91.25 219 LYS A O 1
ATOM 1773 N N . LYS A 1 220 ? 3.736 0.557 -18.832 1.00 92.94 220 LYS A N 1
ATOM 1774 C CA . LYS A 1 220 ? 3.073 -0.745 -18.678 1.00 92.94 220 LYS A CA 1
ATOM 1775 C C . LYS A 1 220 ? 2.286 -0.805 -17.371 1.00 92.94 220 LYS A C 1
ATOM 1777 O O . LYS A 1 220 ? 1.133 -1.218 -17.387 1.00 92.94 220 LYS A O 1
ATOM 1782 N N . LYS A 1 221 ? 2.875 -0.364 -16.253 1.00 93.19 221 LYS A N 1
ATOM 1783 C CA . LYS A 1 221 ? 2.189 -0.338 -14.952 1.00 93.19 221 LYS A CA 1
ATOM 1784 C C . LYS A 1 221 ? 0.958 0.572 -14.977 1.00 93.19 221 LYS A C 1
ATOM 1786 O O . LYS A 1 221 ? -0.078 0.174 -14.462 1.00 93.19 221 LYS A O 1
ATOM 1791 N N . LYS A 1 222 ? 1.056 1.748 -15.604 1.00 92.12 222 LYS A N 1
ATOM 1792 C CA . LYS A 1 222 ? -0.060 2.686 -15.769 1.00 92.12 222 LYS A CA 1
ATOM 1793 C C . LYS A 1 222 ? -1.187 2.083 -16.615 1.00 92.12 222 LYS A C 1
ATOM 1795 O O . LYS A 1 222 ? -2.317 2.046 -16.154 1.00 92.12 222 LYS A O 1
ATOM 1800 N N . VAL A 1 223 ? -0.870 1.529 -17.786 1.00 92.81 223 VAL A N 1
ATOM 1801 C CA . VAL A 1 223 ? -1.863 0.894 -18.672 1.00 92.81 223 VAL A CA 1
ATOM 1802 C C . VAL A 1 223 ? -2.518 -0.320 -18.008 1.00 92.81 223 VAL A C 1
ATOM 1804 O O . VAL A 1 223 ? -3.720 -0.522 -18.144 1.00 92.81 223 VAL A O 1
ATOM 1807 N N . LEU A 1 224 ? -1.757 -1.133 -17.268 1.00 92.94 224 LEU A N 1
ATOM 1808 C CA . LEU A 1 224 ? -2.326 -2.257 -16.521 1.00 92.94 224 LEU A CA 1
ATOM 1809 C C . LEU A 1 224 ? -3.234 -1.780 -15.385 1.00 92.94 224 LEU A C 1
ATOM 1811 O O . LEU A 1 224 ? -4.299 -2.351 -15.211 1.00 92.94 224 LEU A O 1
ATOM 1815 N N . ALA A 1 225 ? -2.865 -0.724 -14.660 1.00 91.88 225 ALA A N 1
ATOM 1816 C CA . ALA A 1 225 ? -3.723 -0.150 -13.626 1.00 91.88 225 ALA A CA 1
ATOM 1817 C C . ALA A 1 225 ? -5.023 0.443 -14.201 1.00 91.88 225 ALA A C 1
ATOM 1819 O O . ALA A 1 225 ? -6.074 0.304 -13.590 1.00 91.88 225 ALA A O 1
ATOM 1820 N N . GLU A 1 226 ? -4.975 1.057 -15.388 1.00 92.25 226 GLU A N 1
ATOM 1821 C CA . GLU A 1 226 ? -6.167 1.564 -16.087 1.00 92.25 226 GLU A CA 1
ATOM 1822 C C . GLU A 1 226 ? -7.090 0.430 -16.571 1.00 92.25 226 GLU A C 1
ATOM 1824 O O . GLU A 1 226 ? -8.311 0.584 -16.592 1.00 92.25 226 GLU A O 1
ATOM 1829 N N . ARG A 1 227 ? -6.520 -0.722 -16.950 1.00 92.12 227 ARG A N 1
ATOM 1830 C CA . ARG A 1 227 ? -7.276 -1.890 -17.436 1.00 92.12 227 ARG A CA 1
ATOM 1831 C C . ARG A 1 227 ? -7.797 -2.785 -16.311 1.00 92.12 227 ARG A C 1
ATOM 1833 O O . ARG A 1 227 ? -8.867 -3.371 -16.459 1.00 92.12 227 ARG A O 1
ATOM 1840 N N . CYS A 1 228 ? -7.057 -2.908 -15.213 1.00 89.25 228 CYS A N 1
ATOM 1841 C CA . CYS A 1 228 ? -7.424 -3.734 -14.069 1.00 89.25 228 CYS A CA 1
ATOM 1842 C C . CYS A 1 228 ? -8.341 -2.949 -13.130 1.00 89.25 228 CYS A C 1
ATOM 1844 O O . CYS A 1 228 ? -7.881 -2.241 -12.235 1.00 89.25 228 CYS A O 1
ATOM 1846 N N . LYS A 1 229 ? -9.651 -3.086 -13.336 1.00 84.44 229 LYS A N 1
ATOM 1847 C CA . LYS A 1 229 ? -10.658 -2.501 -12.448 1.00 84.44 229 LYS A CA 1
ATOM 1848 C C . LYS A 1 229 ? -10.769 -3.347 -11.171 1.00 84.44 229 LYS A C 1
ATOM 1850 O O . LYS A 1 229 ? -10.885 -4.568 -11.290 1.00 84.44 229 LYS A O 1
ATOM 1855 N N . PRO A 1 230 ? -10.739 -2.742 -9.971 1.00 87.38 230 PRO A N 1
ATOM 1856 C CA . PRO A 1 230 ? -10.997 -3.477 -8.741 1.00 87.38 230 PRO A CA 1
ATOM 1857 C C . PRO A 1 230 ? -12.444 -3.981 -8.746 1.00 87.38 230 PRO A C 1
ATOM 1859 O O . PRO A 1 230 ? -13.366 -3.236 -9.081 1.00 87.38 230 PRO A O 1
ATOM 1862 N N . LEU A 1 231 ? -12.633 -5.250 -8.399 1.00 86.00 231 LEU A N 1
ATOM 1863 C CA . LEU A 1 231 ? -13.948 -5.872 -8.281 1.00 86.00 231 LEU A CA 1
ATOM 1864 C C . LEU A 1 231 ? -14.391 -5.784 -6.820 1.00 86.00 231 LEU A C 1
ATOM 1866 O O . LEU A 1 231 ? -13.669 -6.243 -5.940 1.00 86.00 231 LEU A O 1
ATOM 1870 N N . ASN A 1 232 ? -15.561 -5.195 -6.573 1.00 86.25 232 ASN A N 1
ATOM 1871 C CA . ASN A 1 232 ? -16.232 -5.295 -5.280 1.00 86.25 232 ASN A CA 1
ATOM 1872 C C . ASN A 1 232 ? -17.214 -6.470 -5.345 1.00 86.25 232 ASN A C 1
ATOM 1874 O O . ASN A 1 232 ? -18.075 -6.482 -6.224 1.00 86.25 232 ASN A O 1
ATOM 1878 N N . VAL A 1 233 ? -17.045 -7.458 -4.467 1.00 85.00 233 VAL A N 1
ATOM 1879 C CA . VAL A 1 233 ? -17.799 -8.726 -4.484 1.00 85.00 233 VAL A CA 1
ATOM 1880 C C . VAL A 1 233 ? -18.720 -8.848 -3.262 1.00 85.00 233 VAL A C 1
ATOM 1882 O O . VAL A 1 233 ? -19.670 -9.622 -3.297 1.00 85.00 233 VAL A O 1
ATOM 1885 N N . ASP A 1 234 ? -18.498 -8.043 -2.218 1.00 83.88 234 ASP A N 1
ATOM 1886 C CA . ASP A 1 234 ? -19.110 -8.241 -0.896 1.00 83.88 234 ASP A CA 1
ATOM 1887 C C . ASP A 1 234 ? -20.592 -7.828 -0.829 1.00 83.88 234 ASP A C 1
ATOM 1889 O O . ASP A 1 234 ? -21.334 -8.299 0.028 1.00 83.88 234 ASP A O 1
ATOM 1893 N N . GLU A 1 235 ? -21.046 -6.975 -1.750 1.00 86.00 235 GLU A N 1
ATOM 1894 C CA . GLU A 1 235 ? -22.401 -6.399 -1.748 1.00 86.00 235 GLU A CA 1
ATOM 1895 C C . GLU A 1 235 ? -23.289 -6.907 -2.905 1.00 86.00 235 GLU A C 1
ATOM 1897 O O . GLU A 1 235 ? -24.344 -6.332 -3.178 1.00 86.00 235 GLU A O 1
ATOM 1902 N N . LEU A 1 236 ? -22.882 -7.963 -3.624 1.00 88.06 236 LEU A N 1
ATOM 1903 C CA . LEU A 1 236 ? -23.634 -8.476 -4.780 1.00 88.06 236 LEU A CA 1
ATOM 1904 C C . LEU A 1 236 ? -24.559 -9.646 -4.405 1.00 88.06 236 LEU A C 1
ATOM 1906 O O . LEU A 1 236 ? -24.193 -10.534 -3.640 1.00 88.06 236 LEU A O 1
ATOM 1910 N N . SER A 1 237 ? -25.756 -9.679 -5.004 1.00 91.19 237 SER A N 1
ATOM 1911 C CA . SER A 1 237 ? -26.663 -10.831 -4.925 1.00 91.19 237 SER A CA 1
ATOM 1912 C C . SER A 1 237 ? -26.168 -12.002 -5.784 1.00 91.19 237 SER A C 1
ATOM 1914 O O . SER A 1 237 ? -25.386 -11.813 -6.717 1.00 91.19 237 SER A O 1
ATOM 1916 N N . GLU A 1 238 ? -26.640 -13.221 -5.500 1.00 91.44 238 GLU A N 1
ATOM 1917 C CA . GLU A 1 238 ? -26.199 -14.440 -6.199 1.00 91.44 238 GLU A CA 1
ATOM 1918 C C . GLU A 1 238 ? -26.373 -14.354 -7.725 1.00 91.44 238 GLU A C 1
ATOM 1920 O O . GLU A 1 238 ? -25.463 -14.708 -8.478 1.00 91.44 238 GLU A O 1
ATOM 1925 N N . ASP A 1 239 ? -27.506 -13.829 -8.192 1.00 93.31 239 ASP A N 1
ATOM 1926 C CA . ASP A 1 239 ? -27.770 -13.668 -9.624 1.00 93.31 239 ASP A CA 1
ATOM 1927 C C . ASP A 1 239 ? -26.797 -12.669 -10.274 1.00 93.31 239 ASP A C 1
ATOM 1929 O O . ASP A 1 239 ? -26.222 -12.952 -11.328 1.00 93.31 239 ASP A O 1
ATOM 1933 N N . MET A 1 240 ? -26.506 -11.552 -9.598 1.00 91.38 240 MET A N 1
ATOM 1934 C CA . MET A 1 240 ? -25.543 -10.551 -10.074 1.00 91.38 240 MET A CA 1
ATOM 1935 C C . MET A 1 240 ? -24.104 -11.085 -10.071 1.00 91.38 240 MET A C 1
ATOM 1937 O O . MET A 1 240 ? -23.314 -10.744 -10.953 1.00 91.38 240 MET A O 1
ATOM 1941 N N . LEU A 1 241 ? -23.751 -11.952 -9.116 1.00 93.12 241 LEU A N 1
ATOM 1942 C CA . LEU A 1 241 ? -22.458 -12.641 -9.091 1.00 93.12 241 LEU A CA 1
ATOM 1943 C C . LEU A 1 241 ? -22.306 -13.597 -10.278 1.00 93.12 241 LEU A C 1
ATOM 1945 O O . LEU A 1 241 ? -21.239 -13.644 -10.894 1.00 93.12 241 LEU A O 1
ATOM 1949 N N . ARG A 1 242 ? -23.367 -14.327 -10.643 1.00 94.44 242 ARG A N 1
ATOM 1950 C CA . ARG A 1 242 ? -23.366 -15.222 -11.814 1.00 94.44 242 ARG A CA 1
ATOM 1951 C C . ARG A 1 242 ? -23.190 -14.448 -13.117 1.00 94.44 242 ARG A C 1
ATOM 1953 O O . ARG A 1 242 ? -22.437 -14.890 -13.984 1.00 94.44 242 ARG A O 1
ATOM 1960 N N . GLU A 1 243 ? -23.844 -13.299 -13.259 1.00 94.94 243 GLU A N 1
ATOM 1961 C CA . GLU A 1 243 ? -23.657 -12.416 -14.417 1.00 94.94 243 GLU A CA 1
ATOM 1962 C C . GLU A 1 243 ? -22.240 -11.836 -14.467 1.00 94.94 243 GLU A C 1
ATOM 1964 O O . GLU A 1 243 ? -21.584 -11.903 -15.507 1.00 94.94 243 GLU A O 1
ATOM 1969 N N . LYS A 1 244 ? -21.711 -11.357 -13.332 1.00 93.00 244 LYS A N 1
ATOM 1970 C CA . LYS A 1 244 ? -20.339 -10.836 -13.255 1.00 93.00 244 LYS A CA 1
ATOM 1971 C C . LYS A 1 244 ? -19.280 -11.892 -13.546 1.00 93.00 244 LYS A C 1
ATOM 1973 O O . LYS A 1 244 ? -18.289 -11.585 -14.204 1.00 93.00 244 LYS A O 1
ATOM 1978 N N . ALA A 1 245 ? -19.487 -13.133 -13.112 1.00 94.75 245 ALA A N 1
ATOM 1979 C CA . ALA A 1 245 ? -18.594 -14.238 -13.441 1.00 94.75 245 ALA A CA 1
ATOM 1980 C C . ALA A 1 245 ? -18.560 -14.515 -14.953 1.00 94.75 245 ALA A C 1
ATOM 1982 O O . ALA A 1 245 ? -17.479 -14.716 -15.507 1.00 94.75 245 ALA A O 1
ATOM 1983 N N . LYS A 1 246 ? -19.716 -14.467 -15.632 1.00 96.50 246 LYS A N 1
ATOM 1984 C CA . LYS A 1 246 ? -19.792 -14.604 -17.096 1.00 96.50 246 LYS A CA 1
ATOM 1985 C C . LYS A 1 246 ? -19.083 -13.453 -17.808 1.00 96.50 246 LYS A C 1
ATOM 1987 O O . LYS A 1 246 ? -18.247 -13.715 -18.663 1.00 96.50 246 LYS A O 1
ATOM 1992 N N . GLU A 1 247 ? -19.329 -12.209 -17.398 1.00 93.75 247 GLU A N 1
ATOM 1993 C CA . GLU A 1 247 ? -18.657 -11.027 -17.962 1.00 93.75 247 GLU A CA 1
ATOM 1994 C C . GLU A 1 247 ? -17.127 -11.118 -17.814 1.00 93.75 247 GLU A C 1
ATOM 1996 O O . GLU A 1 247 ? -16.382 -10.840 -18.752 1.00 93.75 247 GLU A O 1
ATOM 2001 N N . MET A 1 248 ? -16.635 -11.551 -16.648 1.00 93.25 248 MET A N 1
ATOM 2002 C CA . MET A 1 248 ? -15.198 -11.745 -16.419 1.00 93.25 248 MET A CA 1
ATOM 2003 C C . MET A 1 248 ? -14.616 -12.883 -17.252 1.00 93.25 248 MET A C 1
ATOM 2005 O O . MET A 1 248 ? -13.490 -12.766 -17.738 1.00 93.25 248 MET A O 1
ATOM 2009 N N . TRP A 1 249 ? -15.371 -13.962 -17.444 1.00 96.56 249 TRP A N 1
ATOM 2010 C CA . TRP A 1 249 ? -14.958 -15.070 -18.296 1.00 96.56 249 TRP A CA 1
ATOM 2011 C C . TRP A 1 249 ? -14.871 -14.653 -19.771 1.00 96.56 249 TRP A C 1
ATOM 2013 O O . TRP A 1 249 ? -13.848 -14.894 -20.409 1.00 96.56 249 TRP A O 1
ATOM 2023 N N . GLU A 1 250 ? -15.882 -13.954 -20.290 1.00 97.19 250 GLU A N 1
ATOM 2024 C CA . GLU A 1 250 ? -15.886 -13.412 -21.657 1.00 97.19 250 GLU A CA 1
ATOM 2025 C C . GLU A 1 250 ? -14.743 -12.408 -21.867 1.00 97.19 250 GLU A C 1
ATOM 2027 O O . GLU A 1 250 ? -14.054 -12.430 -22.894 1.00 97.19 250 GLU A O 1
ATOM 2032 N N . TRP A 1 251 ? -14.481 -11.562 -20.865 1.00 94.56 251 TRP A N 1
ATOM 2033 C CA . TRP A 1 251 ? -13.362 -10.626 -20.899 1.00 94.56 251 TRP A CA 1
ATOM 2034 C C . TRP A 1 251 ? -12.013 -11.348 -20.950 1.00 94.56 251 TRP A C 1
ATOM 2036 O O . TRP A 1 251 ? -11.159 -10.996 -21.764 1.00 94.56 251 TRP A O 1
ATOM 2046 N N . LEU A 1 252 ? -11.820 -12.387 -20.132 1.00 95.56 252 LEU A N 1
ATOM 2047 C CA . LEU A 1 252 ? -10.611 -13.212 -20.158 1.00 95.56 252 LEU A CA 1
ATOM 2048 C C . LEU A 1 252 ? -10.437 -13.900 -21.515 1.00 95.56 252 LEU A C 1
ATOM 2050 O O . LEU A 1 252 ? -9.341 -13.859 -22.072 1.00 95.56 252 LEU A O 1
ATOM 2054 N N . HIS A 1 253 ? -11.508 -14.475 -22.063 1.00 97.19 253 HIS A N 1
ATOM 2055 C CA . HIS A 1 253 ? -11.486 -15.133 -23.368 1.00 97.19 253 HIS A CA 1
ATOM 2056 C C . HIS A 1 253 ? -11.050 -14.169 -24.480 1.00 97.19 253 HIS A C 1
ATOM 2058 O O . HIS A 1 253 ? -10.127 -14.463 -25.234 1.00 97.19 253 HIS A O 1
ATOM 2064 N N . THR A 1 254 ? -11.626 -12.964 -24.505 1.00 97.06 254 THR A N 1
ATOM 2065 C CA . THR A 1 254 ? -11.260 -11.911 -25.468 1.00 97.06 254 THR A CA 1
ATOM 2066 C C . THR A 1 254 ? -9.777 -11.528 -25.358 1.00 97.06 254 THR A C 1
ATOM 2068 O O . THR A 1 254 ? -9.097 -11.309 -26.361 1.00 97.06 254 THR A O 1
ATOM 2071 N N . LEU A 1 255 ? -9.235 -11.442 -24.137 1.00 95.81 255 LEU A N 1
ATOM 2072 C CA . LEU A 1 255 ? -7.812 -11.150 -23.933 1.00 95.81 255 LEU A CA 1
ATOM 2073 C C . LEU A 1 255 ? -6.902 -12.271 -24.448 1.00 95.81 255 LEU A C 1
ATOM 2075 O O . LEU A 1 255 ? -5.818 -11.978 -24.960 1.00 95.81 255 LEU A O 1
ATOM 2079 N N . GLU A 1 256 ? -7.324 -13.526 -24.308 1.00 97.25 256 GLU A N 1
ATOM 2080 C CA . GLU A 1 256 ? -6.588 -14.691 -24.798 1.00 97.25 256 GLU A CA 1
ATOM 2081 C C . GLU A 1 256 ? -6.568 -14.739 -26.332 1.00 97.25 256 GLU A C 1
ATOM 2083 O O . GLU A 1 256 ? -5.502 -14.952 -26.912 1.00 97.25 256 GLU A O 1
ATOM 2088 N N . GLU A 1 257 ? -7.692 -14.436 -26.988 1.00 97.88 257 GLU A N 1
ATOM 2089 C CA . GLU A 1 257 ? -7.778 -14.296 -28.450 1.00 97.88 257 GLU A CA 1
ATOM 2090 C C . GLU A 1 257 ? -6.813 -13.222 -28.971 1.00 97.88 257 GLU A C 1
ATOM 2092 O O . GLU A 1 257 ? -5.975 -13.496 -29.831 1.00 97.88 257 GLU A O 1
ATOM 2097 N N . ILE A 1 258 ? -6.843 -12.019 -28.384 1.00 97.38 258 ILE A N 1
ATOM 2098 C CA . ILE A 1 258 ? -5.937 -10.924 -28.774 1.00 97.38 258 ILE A CA 1
ATOM 2099 C C . ILE A 1 258 ? -4.470 -11.333 -28.587 1.00 97.38 258 ILE A C 1
ATOM 2101 O O . ILE A 1 258 ? -3.612 -11.012 -29.414 1.00 97.38 258 ILE A O 1
ATOM 2105 N N . LYS A 1 259 ? -4.155 -12.036 -27.491 1.00 97.75 259 LYS A N 1
ATOM 2106 C CA . LYS A 1 259 ? -2.798 -12.529 -27.231 1.00 97.75 259 LYS A CA 1
ATOM 2107 C C . LYS A 1 259 ? -2.367 -13.530 -28.303 1.00 97.75 259 LYS A C 1
ATOM 2109 O O . LYS A 1 259 ? -1.229 -13.451 -28.763 1.00 97.75 259 LYS A O 1
ATOM 2114 N N . TYR A 1 260 ? -3.251 -14.445 -28.695 1.00 97.94 260 TYR A N 1
ATOM 2115 C CA . TYR A 1 260 ? -2.984 -15.427 -29.741 1.00 97.94 260 TYR A CA 1
ATOM 2116 C C . TYR A 1 260 ? -2.673 -14.752 -31.084 1.00 97.94 260 TYR A C 1
ATOM 2118 O O . TYR A 1 260 ? -1.621 -15.022 -31.670 1.00 97.94 260 TYR A O 1
ATOM 2126 N N . ASP A 1 261 ? -3.515 -13.813 -31.517 1.00 97.94 261 ASP A N 1
ATOM 2127 C CA . ASP A 1 261 ? -3.333 -13.091 -32.780 1.00 97.94 261 ASP A CA 1
ATOM 2128 C C . ASP A 1 261 ? -2.013 -12.307 -32.819 1.00 97.94 261 ASP A C 1
ATOM 2130 O O . ASP A 1 261 ? -1.264 -12.377 -33.799 1.00 97.94 261 ASP A O 1
ATOM 2134 N N . GLU A 1 262 ? -1.674 -11.596 -31.738 1.00 97.94 262 GLU A N 1
ATOM 2135 C CA . GLU A 1 262 ? -0.405 -10.865 -31.647 1.00 97.94 262 GLU A CA 1
ATOM 2136 C C . GLU A 1 262 ? 0.807 -11.812 -31.589 1.00 97.94 262 GLU A C 1
ATOM 2138 O O . GLU A 1 262 ? 1.856 -11.512 -32.169 1.00 97.94 262 GLU A O 1
ATOM 2143 N N . CYS A 1 263 ? 0.680 -12.989 -30.967 1.00 97.31 263 CYS A N 1
ATOM 2144 C CA . CYS A 1 263 ? 1.718 -14.020 -31.004 1.00 97.31 263 CYS A CA 1
ATOM 2145 C C . CYS A 1 263 ? 1.949 -14.559 -32.425 1.00 97.31 263 CYS A C 1
ATOM 2147 O O . CYS A 1 263 ? 3.102 -14.668 -32.855 1.00 97.31 263 CYS A O 1
ATOM 2149 N N . GLU A 1 264 ? 0.890 -14.872 -33.171 1.00 98.06 264 GLU A N 1
ATOM 2150 C CA . GLU A 1 264 ? 0.997 -15.341 -34.559 1.00 98.06 264 GLU A CA 1
ATOM 2151 C C . GLU A 1 264 ? 1.566 -14.261 -35.483 1.00 98.06 264 GLU A C 1
ATOM 2153 O O . GLU A 1 264 ? 2.447 -14.522 -36.310 1.00 98.06 264 GLU A O 1
ATOM 2158 N N . LYS A 1 265 ? 1.141 -13.012 -35.294 1.00 98.06 265 LYS A N 1
ATOM 2159 C CA . LYS A 1 265 ? 1.686 -11.858 -36.010 1.00 98.06 265 LYS A CA 1
ATOM 2160 C C . LYS A 1 265 ? 3.175 -11.667 -35.732 1.00 98.06 265 LYS A C 1
ATOM 2162 O O . LYS A 1 265 ? 3.939 -11.475 -36.677 1.00 98.06 265 LYS A O 1
ATOM 2167 N N . LEU A 1 266 ? 3.611 -11.789 -34.477 1.00 97.75 266 LEU A N 1
ATOM 2168 C CA . LEU A 1 266 ? 5.026 -11.689 -34.117 1.00 97.75 266 LEU A CA 1
ATOM 2169 C C . LEU A 1 266 ? 5.865 -12.786 -34.789 1.00 97.75 266 LEU A C 1
ATOM 2171 O O . LEU A 1 266 ? 6.965 -12.503 -35.270 1.00 97.75 266 LEU A O 1
ATOM 2175 N N . LYS A 1 267 ? 5.354 -14.023 -34.877 1.00 97.62 267 LYS A N 1
ATOM 2176 C CA . LYS A 1 267 ? 6.027 -15.117 -35.603 1.00 97.62 267 LYS A CA 1
ATOM 2177 C C . LYS A 1 267 ? 6.208 -14.779 -37.086 1.00 97.62 267 LYS A C 1
ATOM 2179 O O . LYS A 1 267 ? 7.317 -14.916 -37.605 1.00 97.62 267 LYS A O 1
ATOM 2184 N N . ARG A 1 268 ? 5.158 -14.278 -37.751 1.00 97.94 268 ARG A N 1
ATOM 2185 C CA . ARG A 1 268 ? 5.215 -13.849 -39.164 1.00 97.94 268 ARG A CA 1
ATOM 2186 C C . ARG A 1 268 ? 6.221 -12.720 -39.372 1.00 97.94 268 ARG A C 1
ATOM 2188 O O . ARG A 1 268 ? 7.107 -12.842 -40.212 1.00 97.94 268 ARG A O 1
ATOM 2195 N N . GLN A 1 269 ? 6.160 -11.681 -38.542 1.00 97.94 269 GLN A N 1
ATOM 2196 C CA . GLN A 1 269 ? 7.099 -10.558 -38.596 1.00 97.94 269 GLN A CA 1
ATOM 2197 C C . GLN A 1 269 ? 8.545 -10.999 -38.353 1.00 97.94 269 GLN A C 1
ATOM 2199 O O . GLN A 1 269 ? 9.466 -10.496 -38.991 1.00 97.94 269 GLN A O 1
ATOM 2204 N N . THR A 1 270 ? 8.762 -11.965 -37.458 1.00 97.69 270 THR A N 1
ATOM 2205 C CA . THR A 1 270 ? 10.096 -12.526 -37.210 1.00 97.69 270 THR A CA 1
ATOM 2206 C C . THR A 1 270 ? 10.645 -13.197 -38.467 1.00 97.69 270 THR A C 1
ATOM 2208 O O . THR A 1 270 ? 11.796 -12.956 -38.833 1.00 97.69 270 THR A O 1
ATOM 2211 N N . TYR A 1 271 ? 9.822 -13.984 -39.164 1.00 97.62 271 TYR A N 1
ATOM 2212 C CA . TYR A 1 271 ? 10.200 -14.595 -40.439 1.00 97.62 271 TYR A CA 1
ATOM 2213 C C . TYR A 1 271 ? 10.491 -13.545 -41.521 1.00 97.62 271 TYR A C 1
ATOM 2215 O O . TYR A 1 271 ? 11.529 -13.615 -42.178 1.00 97.62 271 TYR A O 1
ATOM 2223 N N . GLU A 1 272 ? 9.625 -12.539 -41.667 1.00 97.81 272 GLU A N 1
ATOM 2224 C CA . GLU A 1 272 ? 9.812 -11.436 -42.618 1.00 97.81 272 GLU A CA 1
ATOM 2225 C C . GLU A 1 272 ? 11.128 -10.694 -42.365 1.00 97.81 272 GLU A C 1
ATOM 2227 O O . GLU A 1 272 ? 11.904 -10.476 -43.292 1.00 97.81 272 GLU A O 1
ATOM 2232 N N . VAL A 1 273 ? 11.434 -10.367 -41.107 1.00 98.00 273 VAL A N 1
ATOM 2233 C CA . VAL A 1 273 ? 12.688 -9.700 -40.731 1.00 98.00 273 VAL A CA 1
ATOM 2234 C C . VAL A 1 273 ? 13.903 -10.558 -41.085 1.00 98.00 273 VAL A C 1
ATOM 2236 O O . VAL A 1 273 ? 14.889 -10.024 -41.593 1.00 98.00 273 VAL A O 1
ATOM 2239 N N . ILE A 1 274 ? 13.854 -11.871 -40.843 1.00 97.31 274 ILE A N 1
ATOM 2240 C CA . ILE A 1 274 ? 14.944 -12.788 -41.210 1.00 97.31 274 ILE A CA 1
ATOM 2241 C C . ILE A 1 274 ? 15.118 -12.832 -42.733 1.00 97.31 274 ILE A C 1
ATOM 2243 O O . ILE A 1 274 ? 16.234 -12.680 -43.225 1.00 97.31 274 ILE A O 1
ATOM 2247 N N . SER A 1 275 ? 14.025 -12.984 -43.484 1.00 97.44 275 SER A N 1
ATOM 2248 C CA . SER A 1 275 ? 14.060 -13.015 -44.949 1.00 97.44 275 SER A CA 1
ATOM 2249 C C . SER A 1 275 ? 14.611 -11.712 -45.535 1.00 97.44 275 SER A C 1
ATOM 2251 O O . SER A 1 275 ? 15.486 -11.748 -46.401 1.00 97.44 275 SER A O 1
ATOM 2253 N N . LEU A 1 276 ? 14.162 -10.562 -45.027 1.00 97.75 276 LEU A N 1
ATOM 2254 C CA . LEU A 1 276 ? 14.638 -9.253 -45.469 1.00 97.75 276 LEU A CA 1
ATOM 2255 C C . LEU A 1 276 ? 16.123 -9.053 -45.165 1.00 97.75 276 LEU A C 1
ATOM 2257 O O . LEU A 1 276 ? 16.838 -8.529 -46.014 1.00 97.75 276 LEU A O 1
ATOM 2261 N N . ARG A 1 277 ? 16.607 -9.502 -43.999 1.00 96.75 277 ARG A N 1
ATOM 2262 C CA . ARG A 1 277 ? 18.041 -9.467 -43.667 1.00 96.75 277 ARG A CA 1
ATOM 2263 C C . ARG A 1 277 ? 18.863 -10.285 -44.657 1.00 96.75 277 ARG A C 1
ATOM 2265 O O . ARG A 1 277 ? 19.804 -9.749 -45.227 1.00 96.75 277 ARG A O 1
ATOM 2272 N N . ASN A 1 278 ? 18.450 -11.521 -44.939 1.00 96.06 278 ASN A N 1
ATOM 2273 C CA . ASN A 1 278 ? 19.140 -12.372 -45.912 1.00 96.06 278 ASN A CA 1
ATOM 2274 C C . ASN A 1 278 ? 19.172 -11.725 -47.307 1.00 96.06 278 ASN A C 1
ATOM 2276 O O . ASN A 1 278 ? 20.209 -11.715 -47.963 1.00 96.06 278 ASN A O 1
ATOM 2280 N N . ARG A 1 279 ? 18.058 -11.118 -47.737 1.00 96.62 279 ARG A N 1
ATOM 2281 C CA . ARG A 1 279 ? 17.977 -10.429 -49.031 1.00 96.62 279 ARG A CA 1
ATOM 2282 C C . ARG A 1 279 ? 18.868 -9.188 -49.099 1.00 96.62 279 ARG A C 1
ATOM 2284 O O . ARG A 1 279 ? 19.440 -8.909 -50.148 1.00 96.62 279 ARG A O 1
ATOM 2291 N N . ILE A 1 280 ? 18.992 -8.442 -48.001 1.00 97.00 280 ILE A N 1
ATOM 2292 C CA . ILE A 1 280 ? 19.936 -7.320 -47.906 1.00 97.00 280 ILE A CA 1
ATOM 2293 C C . ILE A 1 280 ? 21.371 -7.838 -48.036 1.00 97.00 280 ILE A C 1
ATOM 2295 O O . ILE A 1 280 ? 22.132 -7.291 -48.830 1.00 97.00 280 ILE A O 1
ATOM 2299 N N . ASP A 1 281 ? 21.722 -8.909 -47.324 1.00 95.44 281 ASP A N 1
ATOM 2300 C CA . ASP A 1 281 ? 23.068 -9.490 -47.365 1.00 95.44 281 ASP A CA 1
ATOM 2301 C C . ASP A 1 281 ? 23.435 -10.018 -48.761 1.00 95.44 281 ASP A C 1
ATOM 2303 O O . ASP A 1 281 ? 24.590 -9.936 -49.173 1.00 95.44 281 ASP A O 1
ATOM 2307 N N . GLU A 1 282 ? 22.471 -10.562 -49.506 1.00 94.88 282 GLU A N 1
ATOM 2308 C CA . GLU A 1 282 ? 22.656 -10.987 -50.899 1.00 94.88 282 GLU A CA 1
ATOM 2309 C C . GLU A 1 282 ? 22.924 -9.802 -51.830 1.00 94.88 282 GLU A C 1
ATOM 2311 O O . GLU A 1 282 ? 23.852 -9.854 -52.633 1.00 94.88 282 GLU A O 1
ATOM 2316 N N . LEU A 1 283 ? 22.149 -8.723 -51.694 1.00 94.69 283 LEU A N 1
ATOM 2317 C CA . LEU A 1 283 ? 22.319 -7.508 -52.495 1.00 94.69 283 LEU A CA 1
ATOM 2318 C C . LEU A 1 283 ? 23.613 -6.756 -52.164 1.00 94.69 283 LEU A C 1
ATOM 2320 O O . LEU A 1 283 ? 24.149 -6.080 -53.029 1.00 94.69 283 LEU A O 1
ATOM 2324 N N . GLN A 1 284 ? 24.121 -6.869 -50.935 1.00 90.25 284 GLN A N 1
ATOM 2325 C CA . GLN A 1 284 ? 25.395 -6.265 -50.523 1.00 90.25 284 GLN A CA 1
ATOM 2326 C C . GLN A 1 284 ? 26.629 -7.053 -50.984 1.00 90.25 284 GLN A C 1
ATOM 2328 O O . GLN A 1 284 ? 27.741 -6.532 -50.919 1.00 90.25 284 GLN A O 1
ATOM 2333 N N . LYS A 1 285 ? 26.454 -8.313 -51.400 1.00 84.00 285 LYS A N 1
ATOM 2334 C CA . LYS A 1 285 ? 27.527 -9.164 -51.942 1.00 84.00 285 LYS A CA 1
ATOM 2335 C C . LYS A 1 285 ? 27.680 -9.047 -53.462 1.00 84.00 285 LYS A C 1
ATOM 2337 O O . LYS A 1 285 ? 28.643 -9.601 -53.991 1.00 84.00 285 LYS A O 1
ATOM 2342 N N . GLN A 1 286 ? 26.732 -8.397 -54.137 1.00 57.44 286 GLN A N 1
ATOM 2343 C CA . GLN A 1 286 ? 26.796 -8.046 -55.560 1.00 57.44 286 GLN A CA 1
ATOM 2344 C C . GLN A 1 286 ? 27.502 -6.703 -55.741 1.00 57.44 286 GLN A C 1
ATOM 2346 O O . GLN A 1 286 ? 28.245 -6.586 -56.738 1.00 57.44 286 GLN A O 1
#

pLDDT: mean 71.57, std 25.57, range [28.97, 98.25]

Sequence (286 aa):
MSVVFINGPLRHAPSPRRFGACCVPVAQEELVEVEVAPEKEAQVEAEPEVEPEPEPEPEKEPEPEPEPEPEPEVVQHVVHEEEGMWHGQSVHPSASPVYLLQDIQKKRQNKDLVELQSLIDAHFECRKREEEELIALKSRIEKRRAERAEQQRIRAEQEKERQARREAERMRKEEADLHRKAEDDAKKKSALSSAGSGMTSHLQRIEAKRGKKQTEREKKKKVLAERCKPLNVDELSEDMLREKAKEMWEWLHTLEEIKYDECEKLKRQTYEVISLRNRIDELQKQ

Organism: Monopterus albus (NCBI:txid43700)

Secondary structure (DSSP, 8-state):
----------------------------------------------PPP-PPPPPP----PPPP--PPP-----------------------TT--HHHHHHHHHHHHHHHHHHHHHHHHHHHHHHHHHHHHHHHHHHHHHHHHHHHHHHHHHHHHHHHHHHHHHHHHHHHHHHHHHHHHHHHHHHHHHHHHHHH-SS-HHHHHHHHHHHS----HHHHHHHHHHHH-PPPP-TT--HHHHHHHHHHHHHHHHHHHHHHHHHHHHHHHHHHHHHHHHHHHHHHH--

Radius of gyration: 49.25 Å; chains: 1; bounding box: 93×80×145 Å

Foldseek 3Di:
DDDDDDDDDDDDDDDDDDDDDDDDDDDDDDDDDDDDDDDDDDDDDDDDDDDDDDDPDPDPDDDDDPPDDPDPPPPPPPPPPPPPPPPPDDDPPDDDPVVVVVVVVVVVVVVVVVVVVVVVVVVVVVVVVVVVVVVVVVVVVVVVVVVVVVVVVVVVVVVVVVVVVVVVVVVVVVVVVVVVVVVVVVVVVVVPVVVDDDPPVVVVVVVVVPPPPQPPVRVVVVVVVVVDDDDDDPPDDPVVVVVVVVVVVVVVVVVVVVVVVVVVVVVVVVVVVVVVVVVVVVVVVD